Protein AF-A0A957LHM4-F1 (afdb_monomer_lite)

Foldseek 3Di:
DLCVLCVVVVVVFKDKWKWKAFLVPRDIDTDPQLAKAACFLVLLLLLLVLLQLLDPDDDDPVRVVLLLCCQAVVDLVSSLCSLCSSQVHNHSQSSQVSSQVLCVLVVQNFFGAQDRPLDAHDPPTDNADDDPNCPDPVDDLVHRRGGIHGNVSLQLSQSQLVCQLVVHDDPVVVSGPRRHNVSSVVSQVSQQNHDDCWQLNLLDDPVWGWRKDWGDDFFKTWMWTWIQAPQGIMTMIMMMGHPPGDDPLPRTVSSSNVSNVSNCVRPPNDDDDDDPCPPPPPVPVPPPPPPFAKWFQADPVQPAWFFAAAVVHDTDDGHGGGFMWGFDPDDFDDDPNFTKTWTAGPVGDTGITGCVRIDRPPPPDD

Secondary structure (DSSP, 8-state):
-HHHHTHHHHHTT-EEEEEEEETTT--EEEESTT--EE-GGGGHHHHHHHHHHHSSSSPPHHHHHHHHHHHTS--HHHHHHHHHHHHTSS-HHHHHHHHHHHHHHTT-TT-EESS-TT--PPTTS-S----TTTT-SS------TTEEE-HHHHHHHHHHHHHHHTT---HHHHH-TT--HHHHHHHHHHHTT---SSTTGGGS-TTS-EEEEEEEETTEEEEEEEEEETTEEEEEEEEEE-SS---HHHHHHHHHHHHHHHHHHHH-S-SS-S-----------------SPEEEE-SSTTS-EEEESSTT--EEEEEPTT-EEEEPSSPPEEETTEEEEEEEETTS-EEEEEGGGEE---SS--

Radius of gyration: 21.88 Å; chains: 1; bounding box: 55×47×67 Å

Structure (mmCIF, N/CA/C/O backbone):
data_AF-A0A957LHM4-F1
#
_entry.id   AF-A0A957LHM4-F1
#
loop_
_atom_site.group_PDB
_atom_site.id
_atom_site.type_symbol
_atom_site.label_atom_id
_atom_site.label_alt_id
_atom_site.label_comp_id
_atom_site.label_asym_id
_atom_site.label_entity_id
_atom_site.label_seq_id
_atom_site.pdbx_PDB_ins_code
_atom_site.Cartn_x
_atom_site.Cartn_y
_atom_site.Cartn_z
_atom_site.occupancy
_atom_site.B_iso_or_equiv
_atom_site.auth_seq_id
_atom_site.auth_comp_id
_atom_site.auth_asym_id
_atom_site.auth_atom_id
_atom_site.pdbx_PDB_model_num
ATOM 1 N N . VAL A 1 1 ? -15.627 -19.646 3.025 1.00 87.69 1 VAL A N 1
ATOM 2 C CA . VAL A 1 1 ? -16.243 -18.477 2.353 1.00 87.69 1 VAL A CA 1
ATOM 3 C C . VAL A 1 1 ? -15.233 -17.715 1.511 1.00 87.69 1 VAL A C 1
ATOM 5 O O . VAL A 1 1 ? -15.380 -17.768 0.306 1.00 87.69 1 VAL A O 1
ATOM 8 N N . ILE A 1 2 ? -14.196 -17.069 2.075 1.00 91.56 2 ILE A N 1
ATOM 9 C CA . ILE A 1 2 ? -13.150 -16.414 1.250 1.00 91.56 2 ILE A CA 1
ATOM 10 C C . ILE A 1 2 ? -12.448 -17.425 0.332 1.00 91.56 2 ILE A C 1
ATOM 12 O O . ILE A 1 2 ? -12.332 -17.179 -0.862 1.00 91.56 2 ILE A O 1
ATOM 16 N N . ASP A 1 3 ? -12.053 -18.586 0.864 1.00 91.94 3 ASP A N 1
ATOM 17 C CA . ASP A 1 3 ? -11.447 -19.645 0.044 1.00 91.94 3 ASP A CA 1
ATOM 18 C C . ASP A 1 3 ? -12.390 -20.154 -1.055 1.00 91.94 3 ASP A C 1
ATOM 20 O O . ASP A 1 3 ? -11.933 -20.478 -2.144 1.00 91.94 3 ASP A O 1
ATOM 24 N N . ASP A 1 4 ? -13.701 -20.179 -0.793 1.00 92.62 4 ASP A N 1
ATOM 25 C CA . ASP A 1 4 ? -14.702 -20.586 -1.784 1.00 92.62 4 ASP A CA 1
ATOM 26 C C . ASP A 1 4 ? -14.855 -19.511 -2.872 1.00 92.62 4 ASP A C 1
ATOM 28 O O . ASP A 1 4 ? -14.894 -19.835 -4.054 1.00 92.62 4 ASP A O 1
ATOM 32 N N . ALA A 1 5 ? -14.876 -18.229 -2.487 1.00 91.19 5 ALA A N 1
ATOM 33 C CA . ALA A 1 5 ? -14.946 -17.097 -3.414 1.00 91.19 5 ALA A CA 1
ATOM 34 C C . ALA A 1 5 ? -13.698 -16.996 -4.310 1.00 91.19 5 ALA A C 1
ATOM 36 O O . ALA A 1 5 ? -13.795 -16.608 -5.470 1.00 91.19 5 ALA A O 1
ATOM 37 N N . ALA A 1 6 ? -12.529 -17.379 -3.791 1.00 95.06 6 ALA A N 1
ATOM 38 C CA . ALA A 1 6 ? -11.262 -17.382 -4.520 1.00 95.06 6 ALA A CA 1
ATOM 39 C C . ALA A 1 6 ? -10.934 -18.728 -5.195 1.00 95.06 6 ALA A C 1
ATOM 41 O O . ALA A 1 6 ? -9.847 -18.880 -5.764 1.00 95.06 6 ALA A O 1
ATOM 42 N N . ALA A 1 7 ? -11.828 -19.721 -5.127 1.00 94.94 7 ALA A N 1
ATOM 43 C CA . ALA A 1 7 ? -11.543 -21.075 -5.592 1.00 94.94 7 ALA A CA 1
ATOM 44 C C . ALA A 1 7 ? -11.223 -21.107 -7.091 1.00 94.94 7 ALA A C 1
ATOM 46 O O . ALA A 1 7 ? -10.200 -21.662 -7.477 1.00 94.94 7 ALA A O 1
ATOM 47 N N . ASP A 1 8 ? -12.033 -20.470 -7.937 1.00 94.94 8 ASP A N 1
ATOM 48 C CA . ASP A 1 8 ? -11.816 -20.469 -9.392 1.00 94.94 8 ASP A CA 1
ATOM 49 C C . ASP A 1 8 ? -10.506 -19.768 -9.776 1.00 94.94 8 ASP A C 1
ATOM 51 O O . ASP A 1 8 ? -9.730 -20.277 -10.592 1.00 94.94 8 ASP A O 1
ATOM 55 N N . PHE A 1 9 ? -10.204 -18.646 -9.120 1.00 96.94 9 PHE A N 1
ATOM 56 C CA . PHE A 1 9 ? -8.960 -17.906 -9.323 1.00 96.94 9 PHE A CA 1
ATOM 57 C C . PHE A 1 9 ? -7.733 -18.749 -8.948 1.00 96.94 9 PHE A C 1
ATOM 59 O O . PHE A 1 9 ? -6.776 -18.857 -9.713 1.00 96.94 9 PHE A O 1
ATOM 66 N N . THR A 1 10 ? -7.770 -19.400 -7.785 1.00 96.12 10 THR A N 1
ATOM 67 C CA . THR A 1 10 ? -6.635 -20.195 -7.294 1.00 96.12 10 THR A CA 1
ATOM 68 C C . THR A 1 10 ? -6.484 -21.532 -8.022 1.00 96.12 10 THR A C 1
ATOM 70 O O . THR A 1 10 ? -5.368 -21.934 -8.350 1.00 96.12 10 THR A O 1
ATOM 73 N N . ASN A 1 11 ? -7.588 -22.190 -8.380 1.00 95.56 11 ASN A N 1
ATOM 74 C CA . ASN A 1 11 ? -7.578 -23.437 -9.152 1.00 95.56 11 ASN A CA 1
ATOM 75 C C . ASN A 1 11 ? -7.088 -23.241 -10.595 1.00 95.56 11 ASN A C 1
ATOM 77 O O . ASN A 1 11 ? -6.584 -24.186 -11.202 1.00 95.56 11 ASN A O 1
ATOM 81 N N . SER A 1 12 ? -7.210 -22.028 -11.141 1.00 93.25 12 SER A N 1
ATOM 82 C CA . SER A 1 12 ? -6.693 -21.654 -12.464 1.00 93.25 12 SER A CA 1
ATOM 83 C C . SER A 1 12 ? -5.242 -21.147 -12.442 1.00 93.25 12 SER A C 1
ATOM 85 O O . SER A 1 12 ? -4.748 -20.651 -13.452 1.00 93.25 12 SER A O 1
ATOM 87 N N . GLY A 1 13 ? -4.535 -21.296 -11.314 1.00 92.69 13 GLY A N 1
ATOM 88 C CA . GLY A 1 13 ? -3.117 -20.943 -11.182 1.00 92.69 13 GLY A CA 1
ATOM 89 C C . GLY A 1 13 ? -2.851 -19.516 -10.695 1.00 92.69 13 GLY A C 1
ATOM 90 O O . GLY A 1 13 ? -1.711 -19.060 -10.757 1.00 92.69 13 GLY A O 1
ATOM 91 N N . GLY A 1 14 ? -3.878 -18.805 -10.223 1.00 96.62 14 GLY A N 1
ATOM 92 C CA . GLY A 1 14 ? -3.724 -17.536 -9.521 1.00 96.62 14 GLY A CA 1
ATOM 93 C C . GLY A 1 14 ? -3.262 -17.716 -8.071 1.00 96.62 14 GLY A C 1
ATOM 94 O O . GLY A 1 14 ? -3.572 -18.705 -7.405 1.00 96.62 14 GLY A O 1
ATOM 95 N N . TYR A 1 15 ? -2.544 -16.727 -7.553 1.00 97.56 15 TYR A N 1
ATOM 96 C CA . TYR A 1 15 ? -2.093 -16.660 -6.169 1.00 97.56 15 TYR A CA 1
ATOM 97 C C . TYR A 1 15 ? -2.829 -15.546 -5.441 1.00 97.56 15 TYR A C 1
ATOM 99 O O . TYR A 1 15 ? -2.767 -14.389 -5.848 1.00 97.56 15 TYR A O 1
ATOM 107 N N . LEU A 1 16 ? -3.523 -15.904 -4.362 1.00 98.12 16 LEU A N 1
ATOM 108 C CA . LEU A 1 16 ? -4.170 -14.964 -3.453 1.00 98.12 16 LEU A CA 1
ATOM 109 C C . LEU A 1 16 ? -3.368 -14.908 -2.157 1.00 98.12 16 LEU A C 1
ATOM 111 O O . LEU A 1 16 ? -3.258 -15.920 -1.464 1.00 98.12 16 LEU A O 1
ATOM 115 N N . SER A 1 17 ? -2.893 -13.716 -1.811 1.00 98.62 17 SER A N 1
ATOM 116 C CA . SER A 1 17 ? -2.389 -13.399 -0.481 1.00 98.62 17 SER A CA 1
ATOM 117 C C . SER A 1 17 ? -3.328 -12.426 0.222 1.00 98.62 17 SER A C 1
ATOM 119 O O . SER A 1 17 ? -3.805 -11.459 -0.376 1.00 98.62 17 SER A O 1
ATOM 121 N N . LEU A 1 18 ? -3.603 -12.699 1.495 1.00 98.62 18 LEU A N 1
ATOM 122 C CA . LEU A 1 18 ? -4.565 -11.970 2.310 1.00 98.62 18 LEU A CA 1
ATOM 123 C C . LEU A 1 18 ? -4.031 -11.767 3.726 1.00 98.62 18 LEU A C 1
ATOM 125 O O . LEU A 1 18 ? -3.578 -12.717 4.372 1.00 98.62 18 LEU A O 1
ATOM 129 N N . TYR A 1 19 ? -4.209 -10.555 4.237 1.00 98.81 19 TYR A N 1
ATOM 130 C CA . TYR A 1 19 ? -4.084 -10.231 5.650 1.00 98.81 19 TYR A CA 1
ATOM 131 C C . TYR A 1 19 ? -5.281 -9.390 6.085 1.00 98.81 19 TYR A C 1
ATOM 133 O O . TYR A 1 19 ? -5.539 -8.338 5.508 1.00 98.81 19 TYR A O 1
ATOM 141 N N . ILE A 1 20 ? -6.002 -9.837 7.108 1.00 98.56 20 ILE A N 1
ATOM 142 C CA . ILE A 1 20 ? -7.064 -9.078 7.769 1.00 98.56 20 ILE A CA 1
ATOM 143 C C . ILE A 1 20 ? -6.769 -9.067 9.263 1.00 98.56 20 ILE A C 1
ATOM 145 O O . ILE A 1 20 ? -6.439 -10.111 9.828 1.00 98.56 20 ILE A O 1
ATOM 149 N N . GLN A 1 21 ? -6.913 -7.909 9.902 1.00 98.38 21 GLN A N 1
ATOM 150 C CA . GLN A 1 21 ? -6.749 -7.774 11.345 1.00 98.38 21 GLN A CA 1
ATOM 151 C C . GLN A 1 21 ? -7.868 -6.939 11.953 1.00 98.38 21 GLN A C 1
ATOM 153 O O . GLN A 1 21 ? -8.094 -5.809 11.523 1.00 98.38 21 GLN A O 1
ATOM 158 N N . ASP A 1 22 ? -8.510 -7.478 12.986 1.00 97.38 22 ASP A N 1
ATOM 159 C CA . ASP A 1 22 ? -9.377 -6.715 13.880 1.00 97.38 22 ASP A CA 1
ATOM 160 C C . ASP A 1 22 ? -8.510 -5.765 14.719 1.00 97.38 22 ASP A C 1
ATOM 162 O O . A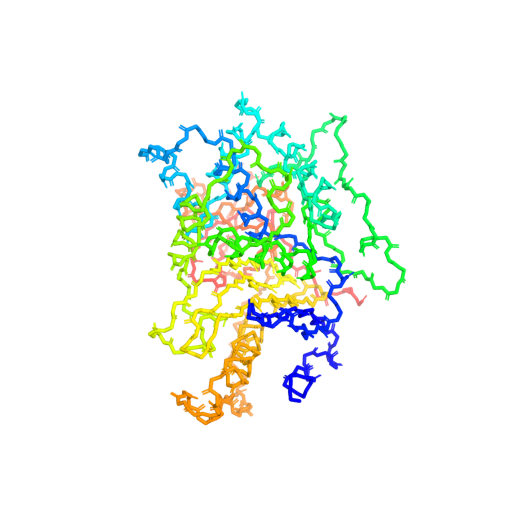SP A 1 22 ? -7.621 -6.205 15.455 1.00 97.38 22 ASP A O 1
ATOM 166 N N . LEU A 1 23 ? -8.738 -4.455 14.606 1.00 96.56 23 LEU A N 1
ATOM 167 C CA . LEU A 1 23 ? -7.920 -3.455 15.298 1.00 96.56 23 LEU A CA 1
ATOM 168 C C . LEU A 1 23 ? -8.354 -3.213 16.751 1.00 96.56 23 LEU A C 1
ATOM 170 O O . LEU A 1 23 ? -7.668 -2.491 17.469 1.00 96.56 23 LEU A O 1
ATOM 174 N N . GLN A 1 24 ? -9.459 -3.812 17.205 1.00 91.44 24 GLN A N 1
ATOM 175 C CA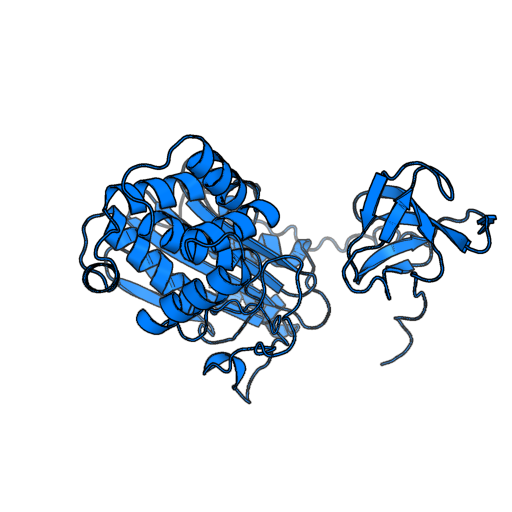 . GLN A 1 24 ? -9.867 -3.813 18.611 1.00 91.44 24 GLN A CA 1
ATOM 176 C C . GLN A 1 24 ? -9.284 -5.009 19.366 1.00 91.44 24 GLN A C 1
ATOM 178 O O . GLN A 1 24 ? -8.837 -4.856 20.503 1.00 91.44 24 GLN A O 1
ATOM 183 N N . THR A 1 25 ? -9.316 -6.202 18.764 1.00 93.88 25 THR A N 1
ATOM 184 C CA . THR A 1 25 ? -8.887 -7.440 19.442 1.00 93.88 25 THR A CA 1
ATOM 185 C C . THR A 1 25 ? -7.458 -7.851 19.103 1.00 93.88 25 THR A C 1
ATOM 187 O O . THR A 1 25 ? -6.814 -8.537 19.897 1.00 93.88 25 THR A O 1
ATOM 190 N N . GLY A 1 26 ? -6.946 -7.432 17.943 1.00 94.12 26 GLY A N 1
ATOM 191 C CA . GLY A 1 26 ? -5.680 -7.903 17.388 1.00 94.12 26 GLY A CA 1
ATOM 192 C C . GLY A 1 26 ? -5.774 -9.267 16.697 1.00 94.12 26 GLY A C 1
ATOM 193 O O . GLY A 1 26 ? -4.748 -9.780 16.247 1.00 94.12 26 GLY A O 1
ATOM 194 N N . ASP A 1 27 ? -6.968 -9.860 16.598 1.00 96.06 27 ASP A N 1
ATOM 195 C CA . ASP A 1 27 ? -7.165 -11.131 15.905 1.00 96.06 27 ASP A CA 1
ATOM 196 C C . ASP A 1 27 ? -6.864 -10.984 14.414 1.00 96.06 27 ASP A C 1
ATOM 198 O O . ASP A 1 27 ? -7.218 -9.988 13.779 1.00 96.06 27 ASP A O 1
ATOM 202 N N . THR A 1 28 ? -6.213 -11.999 13.845 1.00 96.88 28 THR A N 1
ATOM 203 C CA . THR A 1 28 ? -5.794 -11.991 12.441 1.00 96.88 28 THR A CA 1
ATOM 204 C C . THR A 1 28 ? -6.371 -13.171 11.673 1.00 96.88 28 THR A C 1
ATOM 206 O O . THR A 1 28 ? -6.386 -14.308 12.148 1.00 96.88 28 THR A O 1
ATOM 209 N N . LEU A 1 29 ? -6.802 -12.901 10.443 1.00 96.56 29 LEU A N 1
ATOM 210 C CA . LEU A 1 29 ? -7.109 -13.898 9.426 1.00 96.56 29 LEU A CA 1
ATOM 211 C C . LEU A 1 29 ? -6.128 -13.696 8.277 1.00 96.56 29 LEU A C 1
ATOM 213 O O . LEU A 1 29 ? -6.005 -12.596 7.744 1.00 96.56 29 LEU A O 1
ATOM 217 N N . THR A 1 30 ? -5.417 -14.754 7.890 1.00 97.81 30 THR A N 1
ATOM 218 C CA . THR A 1 30 ? -4.403 -14.666 6.833 1.00 97.81 30 THR A CA 1
ATOM 219 C C . THR A 1 30 ? -4.499 -15.824 5.852 1.00 97.81 30 THR A C 1
ATOM 221 O O . THR A 1 30 ? -4.905 -16.926 6.221 1.00 97.81 30 THR A O 1
ATOM 224 N N . ARG A 1 31 ? -4.087 -15.571 4.608 1.00 97.06 31 ARG A N 1
ATOM 225 C CA . ARG A 1 31 ? -3.857 -16.581 3.572 1.00 97.06 31 ARG A CA 1
ATOM 226 C C . ARG A 1 31 ? -2.555 -16.251 2.861 1.00 97.06 31 ARG A C 1
ATOM 228 O O . ARG A 1 31 ? -2.404 -15.140 2.369 1.00 97.06 31 ARG A O 1
ATOM 235 N N . ASP A 1 32 ? -1.621 -17.199 2.861 1.00 97.38 32 ASP A N 1
ATOM 236 C CA . ASP A 1 32 ? -0.281 -17.066 2.280 1.00 97.38 32 ASP A CA 1
ATOM 237 C C . ASP A 1 32 ? 0.363 -15.674 2.467 1.00 97.38 32 ASP A C 1
ATOM 239 O O . ASP A 1 32 ? 0.804 -15.044 1.498 1.00 97.38 32 ASP A O 1
ATOM 243 N N . PRO A 1 33 ? 0.409 -15.144 3.704 1.00 98.31 33 PRO A N 1
ATOM 244 C CA . PRO A 1 33 ? 0.691 -13.729 3.923 1.00 98.31 33 PRO A CA 1
ATOM 245 C C . PRO A 1 33 ? 2.174 -13.367 3.758 1.00 98.31 33 PRO A C 1
ATOM 247 O O . PRO A 1 33 ? 2.533 -12.199 3.830 1.00 98.31 33 PRO A O 1
ATOM 250 N N . ASP A 1 34 ? 3.024 -14.374 3.540 1.00 97.38 34 ASP A N 1
ATOM 251 C CA . ASP A 1 34 ? 4.483 -14.292 3.448 1.00 97.38 34 ASP A CA 1
ATOM 252 C C . ASP A 1 34 ? 4.992 -14.600 2.020 1.00 97.38 34 ASP A C 1
ATOM 254 O O . ASP A 1 34 ? 6.130 -15.037 1.830 1.00 97.38 34 ASP A O 1
ATOM 258 N N . ILE A 1 35 ? 4.135 -14.468 0.998 1.00 97.94 35 ILE A N 1
ATOM 259 C CA . ILE A 1 35 ? 4.554 -14.475 -0.415 1.00 97.94 35 ILE A CA 1
ATOM 260 C C . ILE A 1 35 ? 5.071 -13.079 -0.768 1.00 97.94 35 ILE A C 1
ATOM 262 O O . ILE A 1 35 ? 4.391 -12.088 -0.503 1.00 97.94 35 ILE A O 1
ATOM 266 N N . ALA A 1 36 ? 6.262 -13.003 -1.366 1.00 97.88 36 ALA A N 1
ATOM 267 C CA . ALA A 1 36 ? 6.788 -11.752 -1.900 1.00 97.88 36 ALA A CA 1
ATOM 268 C C . ALA A 1 36 ? 6.076 -11.402 -3.208 1.00 97.88 36 ALA A C 1
ATOM 270 O O . ALA A 1 36 ? 6.059 -12.224 -4.117 1.00 97.88 36 ALA A O 1
ATOM 271 N N . PHE A 1 37 ? 5.550 -10.184 -3.307 1.00 98.50 37 PHE A N 1
ATOM 272 C CA . PHE A 1 37 ? 4.962 -9.628 -4.527 1.00 98.50 37 PHE A CA 1
ATOM 273 C C . PHE A 1 37 ? 5.706 -8.366 -4.953 1.00 98.50 37 PHE A C 1
ATOM 275 O O . PHE A 1 37 ? 6.436 -7.769 -4.156 1.00 98.50 37 PHE A O 1
ATOM 282 N N . ALA A 1 38 ? 5.488 -7.932 -6.198 1.00 97.19 38 ALA A N 1
ATOM 283 C CA . ALA A 1 38 ? 5.855 -6.582 -6.601 1.00 97.19 38 ALA A CA 1
ATOM 284 C C . ALA A 1 38 ? 5.175 -5.581 -5.652 1.00 97.19 38 ALA A C 1
ATOM 286 O O . ALA A 1 38 ? 3.969 -5.651 -5.415 1.00 97.19 38 ALA A O 1
ATOM 287 N N . GLY A 1 39 ? 5.955 -4.663 -5.084 1.00 96.69 39 GLY A N 1
ATOM 288 C CA . GLY A 1 39 ? 5.467 -3.697 -4.102 1.00 96.69 39 GLY A CA 1
ATOM 289 C C . GLY A 1 39 ? 4.532 -2.657 -4.715 1.00 96.69 39 GLY A C 1
ATOM 290 O O . GLY A 1 39 ? 3.635 -2.163 -4.033 1.00 96.69 39 GLY A O 1
ATOM 291 N N . MET A 1 40 ? 4.706 -2.367 -6.012 1.00 96.81 40 MET A N 1
ATOM 292 C CA . MET A 1 40 ? 3.888 -1.422 -6.778 1.00 96.81 40 MET A CA 1
ATOM 293 C C . MET A 1 40 ? 3.691 -0.105 -6.005 1.00 96.81 40 MET A C 1
ATOM 295 O O . MET A 1 40 ? 4.508 0.298 -5.180 1.00 96.81 40 MET A O 1
ATOM 299 N N . SER A 1 41 ? 2.560 0.561 -6.217 1.00 98.19 41 SER A N 1
ATOM 300 C CA . SER A 1 41 ? 2.173 1.737 -5.444 1.00 98.19 41 SER A CA 1
ATOM 301 C C . SER A 1 41 ? 1.862 1.461 -3.966 1.00 98.19 41 SER A C 1
ATOM 303 O O . SER A 1 41 ? 1.669 2.430 -3.235 1.00 98.19 41 SER A O 1
ATOM 305 N N . LEU A 1 42 ? 1.851 0.207 -3.490 1.00 98.81 42 LEU A N 1
ATOM 306 C CA . LEU A 1 42 ? 1.614 -0.102 -2.071 1.00 98.81 42 LEU A CA 1
ATOM 307 C C . LEU A 1 42 ? 2.774 0.380 -1.185 1.00 98.81 42 LEU A C 1
ATOM 309 O O . LEU A 1 42 ? 2.553 0.791 -0.048 1.00 98.81 42 LEU A O 1
ATOM 313 N N . ILE A 1 43 ? 4.000 0.447 -1.724 1.00 98.69 43 ILE A N 1
ATOM 314 C CA . ILE A 1 43 ? 5.170 1.019 -1.028 1.00 98.69 43 ILE A CA 1
ATOM 315 C C . ILE A 1 43 ? 5.008 2.516 -0.733 1.00 98.69 43 ILE A C 1
ATOM 317 O O . ILE A 1 43 ? 5.713 3.071 0.109 1.00 98.69 43 ILE A O 1
ATOM 321 N N . LYS A 1 44 ? 4.033 3.196 -1.342 1.00 98.81 44 LYS A N 1
ATOM 322 C CA . LYS A 1 44 ? 3.717 4.577 -0.959 1.00 98.81 44 LYS A CA 1
ATOM 323 C C . LYS A 1 44 ? 3.200 4.665 0.483 1.00 98.81 44 LYS A C 1
ATOM 325 O O . LYS A 1 44 ? 3.404 5.702 1.096 1.00 98.81 44 LYS A O 1
ATOM 330 N N . ILE A 1 45 ? 2.651 3.593 1.066 1.00 98.94 45 ILE A N 1
ATOM 331 C CA . ILE A 1 45 ? 2.258 3.555 2.488 1.00 98.94 45 ILE A CA 1
ATOM 332 C C . ILE A 1 45 ? 3.467 3.801 3.413 1.00 98.94 45 ILE A C 1
ATOM 334 O O . ILE A 1 45 ? 3.442 4.780 4.162 1.00 98.94 45 ILE A O 1
ATOM 338 N N . PRO A 1 46 ? 4.555 3.000 3.368 1.00 98.75 46 PRO A N 1
ATOM 339 C CA . PRO A 1 46 ? 5.728 3.287 4.187 1.00 98.75 46 PRO A CA 1
ATOM 340 C C . PRO A 1 46 ? 6.427 4.602 3.810 1.00 98.75 46 PRO A C 1
ATOM 342 O O . PRO A 1 46 ? 6.998 5.233 4.696 1.00 98.75 46 PRO A O 1
ATOM 345 N N . ILE A 1 47 ? 6.369 5.060 2.548 1.00 98.88 47 ILE A N 1
ATOM 346 C CA . ILE A 1 47 ? 6.891 6.392 2.168 1.00 98.88 47 ILE A CA 1
ATOM 347 C C . ILE A 1 47 ? 6.124 7.499 2.897 1.00 98.88 47 ILE A C 1
ATOM 349 O O . ILE A 1 47 ? 6.744 8.416 3.431 1.00 98.88 47 ILE A O 1
ATOM 353 N N . LEU A 1 48 ? 4.793 7.421 2.944 1.00 98.75 48 LEU A N 1
ATOM 354 C CA . LEU A 1 48 ? 3.966 8.388 3.665 1.00 98.75 48 LEU A CA 1
ATOM 355 C C . LEU A 1 48 ? 4.308 8.378 5.160 1.00 98.75 48 LEU A C 1
ATOM 357 O O . LEU A 1 48 ? 4.593 9.436 5.712 1.00 98.75 48 LEU A O 1
ATOM 361 N N . LEU A 1 49 ? 4.390 7.202 5.790 1.00 98.25 49 LEU A N 1
ATOM 362 C CA . LEU A 1 49 ? 4.781 7.087 7.201 1.00 98.25 49 LEU A CA 1
ATOM 363 C C . LEU A 1 49 ? 6.138 7.736 7.490 1.00 98.25 49 LEU A C 1
ATOM 365 O O . LEU A 1 49 ? 6.256 8.556 8.399 1.00 98.25 49 LEU A O 1
ATOM 369 N N . GLU A 1 50 ? 7.167 7.378 6.721 1.00 97.75 50 GLU A N 1
ATOM 370 C CA . GLU A 1 50 ? 8.505 7.928 6.931 1.00 97.75 50 GLU A CA 1
ATOM 371 C C . GLU A 1 50 ? 8.572 9.422 6.618 1.00 97.75 50 GLU A C 1
ATOM 373 O O . GLU A 1 50 ? 9.343 10.124 7.266 1.00 97.75 50 GLU A O 1
ATOM 378 N N . THR A 1 51 ? 7.753 9.916 5.683 1.00 97.75 51 THR A N 1
ATOM 379 C CA . THR A 1 51 ? 7.616 11.353 5.416 1.00 97.75 51 THR A CA 1
ATOM 380 C C . THR A 1 51 ? 7.164 12.072 6.678 1.00 97.75 51 THR A C 1
ATOM 382 O O . THR A 1 51 ? 7.880 12.943 7.157 1.00 97.75 51 THR A O 1
ATOM 385 N N . TYR A 1 52 ? 6.030 11.674 7.258 1.00 97.44 52 TYR A N 1
ATOM 386 C CA . TYR A 1 52 ? 5.529 12.285 8.490 1.00 97.44 52 TYR A CA 1
ATOM 387 C C . TYR A 1 52 ? 6.531 12.172 9.642 1.00 97.44 52 TYR A C 1
ATOM 389 O O . TYR A 1 52 ? 6.743 13.137 10.365 1.00 97.44 52 TYR A O 1
ATOM 397 N N . ARG A 1 53 ? 7.231 11.038 9.764 1.00 95.50 53 ARG A N 1
ATOM 398 C CA . ARG A 1 53 ? 8.243 10.837 10.812 1.00 95.50 53 ARG A CA 1
ATOM 399 C C . ARG A 1 53 ? 9.410 11.831 10.743 1.00 95.50 53 ARG A C 1
ATOM 401 O O . ARG A 1 53 ? 10.037 12.089 11.771 1.00 95.50 53 ARG A O 1
ATOM 408 N N . VAL A 1 54 ? 9.792 12.297 9.551 1.00 94.50 54 VAL A N 1
ATOM 409 C CA . VAL A 1 54 ? 10.930 13.224 9.386 1.00 94.50 54 VAL A CA 1
ATOM 410 C C . VAL A 1 54 ? 10.523 14.694 9.379 1.00 94.50 54 VAL A C 1
ATOM 412 O O . VAL A 1 54 ? 11.401 15.554 9.459 1.00 94.50 54 VAL A O 1
ATOM 415 N N . LEU A 1 55 ? 9.229 14.994 9.259 1.00 93.88 55 LEU A N 1
ATOM 416 C CA . LEU A 1 55 ? 8.745 16.364 9.329 1.00 93.88 55 LEU A CA 1
ATOM 417 C C . LEU A 1 55 ? 8.896 16.913 10.751 1.00 93.88 55 LEU A C 1
ATOM 419 O O . LEU A 1 55 ? 8.634 16.235 11.739 1.00 93.88 55 LEU A O 1
ATOM 423 N N . ASP A 1 56 ? 9.323 18.170 10.844 1.00 86.50 56 ASP A N 1
ATOM 424 C CA . ASP A 1 56 ? 9.351 18.919 12.101 1.00 86.50 56 ASP A CA 1
ATOM 425 C C . ASP A 1 56 ? 8.047 19.720 12.224 1.00 86.50 56 ASP A C 1
ATOM 427 O O . ASP A 1 56 ? 7.969 20.889 11.834 1.00 86.50 56 ASP A O 1
ATOM 431 N N . GLY A 1 57 ? 6.996 19.042 12.691 1.00 87.50 57 GLY A N 1
ATOM 432 C CA . GLY A 1 57 ? 5.641 19.583 12.811 1.00 87.50 57 GLY A CA 1
ATOM 433 C C . GLY A 1 57 ? 4.773 19.393 11.563 1.00 87.50 57 GLY A C 1
ATOM 434 O O . GLY A 1 57 ? 5.104 18.633 10.656 1.00 87.50 57 GLY A O 1
ATOM 435 N N . GLU A 1 58 ? 3.634 20.095 11.533 1.00 90.81 58 GLU A N 1
ATOM 436 C CA . GLU A 1 58 ? 2.609 19.920 10.496 1.00 90.81 58 GLU A CA 1
ATOM 437 C C . GLU A 1 58 ? 3.152 20.144 9.065 1.00 90.81 58 GLU A C 1
ATOM 439 O O . GLU A 1 58 ? 3.944 21.071 8.830 1.00 90.81 58 GLU A O 1
ATOM 444 N N . PRO A 1 59 ? 2.693 19.355 8.070 1.00 94.75 59 PRO A N 1
ATOM 445 C CA . PRO A 1 59 ? 3.032 19.576 6.670 1.00 94.75 59 PRO A CA 1
ATOM 446 C C . PRO A 1 59 ? 2.688 21.003 6.215 1.00 94.75 59 PRO A C 1
ATOM 448 O O . PRO A 1 59 ? 1.547 21.454 6.298 1.00 94.75 59 PRO A O 1
ATOM 451 N N . ASN A 1 60 ? 3.672 21.721 5.668 1.00 94.12 60 ASN A N 1
ATOM 452 C CA . ASN A 1 60 ? 3.407 22.976 4.965 1.00 94.12 60 ASN A CA 1
ATOM 453 C C . ASN A 1 60 ? 2.734 22.707 3.603 1.00 94.12 60 ASN A C 1
ATOM 455 O O . ASN A 1 60 ? 2.662 21.570 3.146 1.00 94.12 60 ASN A O 1
ATOM 459 N N . SER A 1 61 ? 2.314 23.759 2.895 1.00 94.19 61 SER A N 1
ATOM 460 C CA . SER A 1 61 ? 1.596 23.621 1.617 1.00 94.19 61 SER A CA 1
ATOM 461 C C . SER A 1 61 ? 2.336 22.812 0.544 1.00 94.19 61 SER A C 1
ATOM 463 O O . SER A 1 61 ? 1.691 22.134 -0.255 1.00 94.19 61 SER A O 1
ATOM 465 N N . TYR A 1 62 ? 3.671 22.863 0.517 1.00 93.56 62 TYR A N 1
ATOM 466 C CA . TYR A 1 62 ? 4.476 22.060 -0.399 1.00 93.56 62 TYR A CA 1
ATOM 467 C C . TYR A 1 62 ? 4.467 20.584 0.011 1.00 93.56 62 TYR A C 1
ATOM 469 O O . TYR A 1 62 ? 4.194 19.722 -0.822 1.00 93.56 62 TYR A O 1
ATOM 477 N N . HIS A 1 63 ? 4.680 20.288 1.296 1.00 96.12 63 HIS A N 1
ATOM 478 C CA . HIS A 1 63 ? 4.606 18.920 1.814 1.00 96.12 63 HIS A CA 1
ATOM 479 C C . HIS A 1 63 ? 3.213 18.317 1.601 1.00 96.12 63 HIS A C 1
ATOM 481 O O . HIS A 1 63 ? 3.113 17.215 1.068 1.00 96.12 63 HIS A O 1
ATOM 487 N N . THR A 1 64 ? 2.143 19.059 1.909 1.00 93.62 64 THR A N 1
ATOM 488 C CA . THR A 1 64 ? 0.759 18.627 1.663 1.00 93.62 64 THR A CA 1
ATOM 489 C C . THR A 1 64 ? 0.539 18.287 0.192 1.00 93.62 64 THR A C 1
ATOM 491 O O . THR A 1 64 ? -0.024 17.243 -0.109 1.00 93.62 64 THR A O 1
ATOM 494 N N . GLN A 1 65 ? 1.031 19.107 -0.745 1.00 93.38 65 GLN A N 1
ATOM 495 C CA . GLN A 1 65 ? 0.904 18.810 -2.174 1.00 93.38 65 GLN A CA 1
ATOM 496 C C . GLN A 1 65 ? 1.569 17.477 -2.547 1.00 93.38 65 GLN A C 1
ATOM 498 O O . GLN A 1 65 ? 0.957 16.671 -3.251 1.00 93.38 65 GLN A O 1
ATOM 503 N N . LEU A 1 66 ? 2.801 17.237 -2.085 1.00 94.94 66 LEU A N 1
ATOM 504 C CA . LEU A 1 66 ? 3.519 15.991 -2.367 1.00 94.94 66 LEU A CA 1
ATOM 505 C C . LEU A 1 66 ? 2.818 14.777 -1.749 1.00 94.94 66 LEU A C 1
ATOM 507 O O . LEU A 1 66 ? 2.670 13.749 -2.415 1.00 94.94 66 LEU A O 1
ATOM 511 N N . ILE A 1 67 ? 2.364 14.908 -0.502 1.00 97.75 67 ILE A N 1
ATOM 512 C CA . ILE A 1 67 ? 1.638 13.873 0.240 1.00 97.75 67 ILE A CA 1
ATOM 513 C C . ILE A 1 67 ? 0.329 13.536 -0.475 1.00 97.75 67 ILE A C 1
ATOM 515 O O . ILE A 1 67 ? 0.115 12.378 -0.825 1.00 97.75 67 ILE A O 1
ATOM 519 N N . THR A 1 68 ? -0.507 14.531 -0.786 1.00 91.06 68 THR A N 1
ATOM 520 C CA . THR A 1 68 ? -1.793 14.315 -1.461 1.00 91.06 68 THR A CA 1
ATOM 521 C C . THR A 1 68 ? -1.609 13.686 -2.841 1.00 91.06 68 THR A C 1
ATOM 523 O O . THR A 1 68 ? -2.300 12.726 -3.166 1.00 91.06 68 THR A O 1
ATOM 526 N N . GLN A 1 69 ? -0.665 14.163 -3.661 1.00 89.06 69 GLN A N 1
ATOM 527 C CA . GLN A 1 69 ? -0.428 13.569 -4.985 1.00 89.06 69 GLN A CA 1
ATOM 528 C C . GLN A 1 69 ? 0.100 12.132 -4.894 1.00 89.06 69 GLN A C 1
ATOM 530 O O . GLN A 1 69 ? -0.240 11.298 -5.732 1.00 89.06 69 GLN A O 1
ATOM 535 N N . THR A 1 70 ? 0.886 11.816 -3.865 1.00 94.62 70 THR A N 1
ATOM 536 C CA . THR A 1 70 ? 1.404 10.461 -3.640 1.00 94.62 70 THR A CA 1
ATOM 537 C C . THR A 1 70 ? 0.318 9.513 -3.126 1.00 94.62 70 THR A C 1
ATOM 539 O O . THR A 1 70 ? 0.201 8.394 -3.631 1.00 94.62 70 THR A O 1
ATOM 542 N N . ALA A 1 71 ? -0.485 9.956 -2.156 1.00 92.88 71 ALA A N 1
ATOM 543 C CA . ALA A 1 71 ? -1.544 9.161 -1.543 1.00 92.88 71 ALA A CA 1
ATOM 544 C C . ALA A 1 71 ? -2.739 8.973 -2.491 1.00 92.88 71 ALA A C 1
ATOM 546 O O . ALA A 1 71 ? -3.089 7.837 -2.800 1.00 92.88 71 ALA A O 1
ATOM 547 N N . ALA A 1 72 ? -3.305 10.071 -3.001 1.00 85.12 72 ALA A N 1
ATOM 548 C CA . ALA A 1 72 ? -4.569 10.076 -3.740 1.00 85.12 72 ALA A CA 1
ATOM 549 C C . ALA A 1 72 ? -4.409 9.787 -5.238 1.00 85.12 72 ALA A C 1
ATOM 551 O O . ALA A 1 72 ? -5.187 9.039 -5.816 1.00 85.12 72 ALA A O 1
ATOM 552 N N . LEU A 1 73 ? -3.398 10.386 -5.877 1.00 84.62 73 LEU A N 1
ATOM 553 C CA . LEU A 1 73 ? -3.192 10.287 -7.333 1.00 84.62 73 LEU A CA 1
ATOM 554 C C . LEU A 1 73 ? -2.102 9.286 -7.713 1.00 84.62 73 LEU A C 1
ATOM 556 O O . LEU A 1 73 ? -1.774 9.123 -8.885 1.00 84.62 73 LEU A O 1
ATOM 560 N N . SER A 1 74 ? -1.507 8.633 -6.716 1.00 89.00 74 SER A N 1
ATOM 561 C CA . SER A 1 74 ? -0.426 7.675 -6.896 1.00 89.00 74 SER A CA 1
ATOM 562 C C . SER A 1 74 ? 0.772 8.209 -7.700 1.00 89.00 74 SER A C 1
ATOM 564 O O . SER A 1 74 ? 1.439 7.444 -8.393 1.00 89.00 74 SER A O 1
ATOM 566 N N . GLY A 1 75 ? 1.103 9.497 -7.578 1.00 87.56 75 GLY A N 1
ATOM 567 C CA . GLY A 1 75 ? 2.201 10.121 -8.318 1.00 87.56 75 GLY A CA 1
ATOM 568 C C . GLY A 1 75 ? 3.572 9.504 -8.010 1.00 87.56 75 GLY A C 1
ATOM 569 O O . GLY A 1 75 ? 4.049 9.556 -6.877 1.00 87.56 75 GLY A O 1
ATOM 570 N N . ASN A 1 76 ? 4.240 8.946 -9.025 1.00 95.25 76 ASN A N 1
ATOM 571 C CA . ASN A 1 76 ? 5.607 8.419 -8.900 1.00 95.25 76 ASN A CA 1
ATOM 572 C C . ASN A 1 76 ? 6.631 9.538 -8.684 1.00 95.25 76 ASN A C 1
ATOM 574 O O . ASN A 1 76 ? 7.495 9.437 -7.816 1.00 95.25 76 ASN A O 1
ATOM 578 N N . TYR A 1 77 ? 6.490 10.642 -9.422 1.00 92.94 77 TYR A N 1
ATOM 579 C CA . TYR A 1 77 ? 7.360 11.808 -9.275 1.00 92.94 77 TYR A CA 1
ATOM 580 C C . TYR A 1 77 ? 7.316 12.376 -7.850 1.00 92.94 77 TYR A C 1
ATOM 582 O O .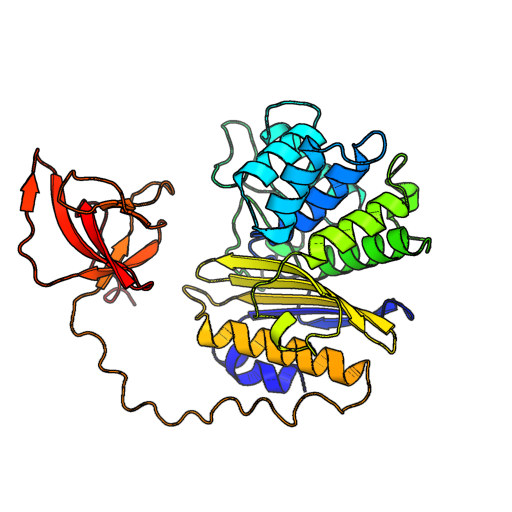 TYR A 1 77 ? 8.361 12.599 -7.243 1.00 92.94 77 TYR A O 1
ATOM 590 N N . THR A 1 78 ? 6.123 12.551 -7.274 1.00 92.94 78 THR A N 1
ATOM 591 C CA . THR A 1 78 ? 5.987 13.051 -5.900 1.00 92.94 78 THR A CA 1
ATOM 592 C C . THR A 1 78 ? 6.454 12.040 -4.865 1.00 92.94 78 THR A C 1
ATOM 594 O O . THR A 1 78 ? 7.096 12.447 -3.904 1.00 92.94 78 THR A O 1
ATOM 597 N N . ALA A 1 79 ? 6.244 10.737 -5.085 1.00 97.81 79 ALA A N 1
ATOM 598 C CA . ALA A 1 79 ?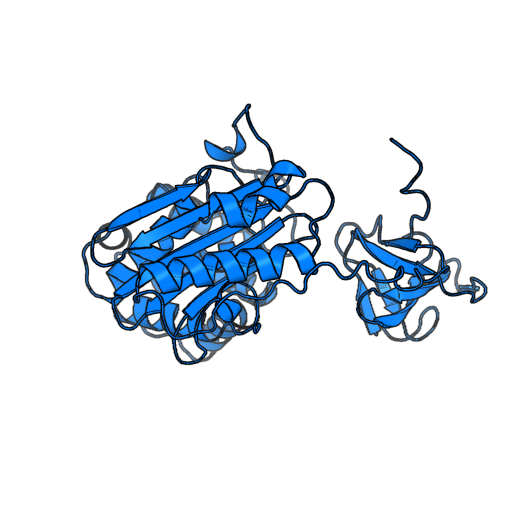 6.818 9.702 -4.225 1.00 97.81 79 ALA A CA 1
ATOM 599 C C . ALA A 1 79 ? 8.356 9.766 -4.209 1.00 97.81 79 ALA A C 1
ATOM 601 O O . ALA A 1 79 ? 8.966 9.649 -3.150 1.00 97.81 79 ALA A O 1
ATOM 602 N N . ASN A 1 80 ? 8.985 10.026 -5.359 1.00 97.81 80 ASN A N 1
ATOM 603 C CA . ASN A 1 80 ? 10.433 10.209 -5.448 1.00 97.81 80 ASN A CA 1
ATOM 604 C C . ASN A 1 80 ? 10.903 11.483 -4.725 1.00 97.81 80 ASN A C 1
ATOM 606 O O . ASN A 1 80 ? 11.916 11.448 -4.034 1.00 97.81 80 ASN A O 1
ATOM 610 N N . LEU A 1 81 ? 10.158 12.590 -4.806 1.00 97.31 81 LEU A N 1
ATOM 611 C CA . LEU A 1 81 ? 10.468 13.790 -4.016 1.00 97.31 81 LEU A CA 1
ATOM 612 C C . LEU A 1 81 ? 10.345 13.538 -2.504 1.00 97.31 81 LEU A C 1
ATOM 614 O O . LEU A 1 81 ? 11.180 14.012 -1.735 1.00 97.31 81 LEU A O 1
ATOM 618 N N . LEU A 1 82 ? 9.348 12.755 -2.079 1.00 98.50 82 LEU A N 1
ATOM 619 C CA . LEU A 1 82 ? 9.209 12.339 -0.682 1.00 98.50 82 LEU A CA 1
ATOM 620 C C . LEU A 1 82 ? 10.365 11.439 -0.228 1.00 98.50 82 LEU A C 1
ATOM 622 O O . LEU A 1 82 ? 10.846 11.598 0.888 1.00 98.50 82 LEU A O 1
ATOM 626 N N . LEU A 1 83 ? 10.877 10.550 -1.088 1.00 98.62 83 LEU A N 1
ATOM 627 C CA . LEU A 1 83 ? 12.095 9.785 -0.791 1.00 98.62 83 LEU A CA 1
ATOM 628 C C . LEU A 1 83 ? 13.285 10.713 -0.509 1.00 98.62 83 LEU A C 1
ATOM 630 O O . LEU A 1 83 ? 13.990 10.505 0.478 1.00 98.62 83 LEU A O 1
ATOM 634 N N . GLY A 1 84 ? 13.476 11.759 -1.317 1.00 97.62 84 GLY A N 1
ATOM 635 C CA . GLY A 1 84 ? 14.506 12.767 -1.054 1.00 97.62 84 GLY A CA 1
ATOM 636 C C . GLY A 1 84 ? 14.329 13.434 0.317 1.00 97.62 84 GLY A C 1
ATOM 637 O O . GLY A 1 84 ? 15.240 13.415 1.153 1.00 97.62 84 GLY A O 1
ATOM 638 N N . LEU A 1 85 ? 13.106 13.897 0.605 1.00 96.19 85 LEU A N 1
ATOM 639 C CA . LEU A 1 85 ? 12.737 14.487 1.895 1.00 96.19 85 LEU A CA 1
ATOM 640 C C . LEU A 1 85 ? 13.050 13.557 3.081 1.00 96.19 85 LEU A C 1
ATOM 642 O O . LEU A 1 85 ? 13.646 14.006 4.056 1.00 96.19 85 LEU A O 1
ATOM 646 N N . ILE A 1 86 ? 12.724 12.263 2.979 1.00 96.81 86 ILE A N 1
ATOM 647 C CA . ILE A 1 86 ? 13.008 11.245 4.010 1.00 96.81 86 ILE A CA 1
ATOM 648 C C . ILE A 1 86 ? 14.509 11.143 4.308 1.00 96.81 86 ILE A C 1
ATOM 650 O O . ILE A 1 86 ? 14.904 10.966 5.462 1.00 96.81 86 ILE A O 1
ATOM 654 N N . SER A 1 87 ? 15.357 11.247 3.283 1.00 96.88 87 SER A N 1
ATOM 655 C CA . SER A 1 87 ? 16.813 11.223 3.461 1.00 96.88 87 SER A CA 1
ATOM 656 C C . SER A 1 87 ? 17.436 12.568 3.847 1.00 96.88 87 SER A C 1
ATOM 658 O O . SER A 1 87 ? 18.592 12.585 4.268 1.00 96.88 87 SER A O 1
ATOM 660 N N . GLY A 1 88 ? 16.703 13.679 3.716 1.00 94.62 88 GLY A N 1
ATOM 661 C CA . GLY A 1 88 ? 17.254 15.031 3.849 1.00 94.62 88 GLY A CA 1
ATOM 662 C C . GLY A 1 88 ? 18.210 15.421 2.712 1.00 94.62 88 GLY A C 1
ATOM 663 O O . GLY A 1 88 ? 19.081 16.266 2.915 1.00 94.62 88 GLY A O 1
ATOM 664 N N . ASP A 1 89 ? 18.073 14.788 1.544 1.00 92.00 89 ASP A N 1
ATOM 665 C CA . ASP A 1 89 ? 18.906 14.965 0.348 1.00 92.00 89 ASP A CA 1
ATOM 666 C C . ASP A 1 89 ? 18.000 14.984 -0.896 1.00 92.00 89 ASP A C 1
ATOM 668 O O . ASP A 1 89 ? 16.965 14.326 -0.921 1.00 92.00 89 ASP A O 1
ATOM 672 N N . ASP A 1 90 ? 18.380 15.710 -1.943 1.00 88.75 90 ASP A N 1
ATOM 673 C CA . ASP A 1 90 ? 17.632 15.751 -3.203 1.00 88.75 90 ASP A CA 1
ATOM 674 C C . ASP A 1 90 ? 17.778 14.447 -4.016 1.00 88.75 90 ASP A C 1
ATOM 676 O O . ASP A 1 90 ? 17.059 14.250 -4.998 1.00 88.75 90 ASP A O 1
ATOM 680 N N . ASP A 1 91 ? 18.698 13.544 -3.642 1.00 94.31 91 ASP A N 1
ATOM 681 C CA . ASP A 1 91 ? 18.863 12.245 -4.301 1.00 94.31 91 ASP A CA 1
ATOM 682 C C . ASP A 1 91 ? 17.894 11.174 -3.749 1.00 94.31 91 ASP A C 1
ATOM 684 O O . ASP A 1 91 ? 18.144 10.595 -2.684 1.00 94.31 91 ASP A O 1
ATOM 688 N N . PRO A 1 92 ? 16.829 10.794 -4.488 1.00 95.38 92 PRO A N 1
ATOM 689 C CA . PRO A 1 92 ? 15.836 9.833 -4.008 1.00 95.38 92 PRO A CA 1
ATOM 690 C C . PRO A 1 92 ? 16.408 8.432 -3.756 1.00 95.38 92 PRO A C 1
ATOM 692 O O . PRO A 1 92 ? 15.788 7.641 -3.049 1.00 95.38 92 PRO A O 1
ATOM 695 N N . TYR A 1 93 ? 17.594 8.101 -4.283 1.00 96.31 93 TYR A N 1
ATOM 696 C CA . TYR A 1 93 ? 18.255 6.831 -3.973 1.00 96.31 93 TYR A CA 1
ATOM 697 C C . TYR A 1 93 ? 18.688 6.759 -2.504 1.00 96.31 93 TYR A C 1
ATOM 699 O O . TYR A 1 93 ? 18.527 5.710 -1.880 1.00 96.31 93 TYR A O 1
ATOM 707 N N . ASN A 1 94 ? 19.142 7.865 -1.910 1.00 96.31 94 ASN A N 1
ATOM 708 C CA . ASN A 1 94 ? 19.413 7.911 -0.471 1.00 96.31 94 ASN A CA 1
ATOM 709 C C . ASN A 1 94 ? 18.112 7.706 0.324 1.00 96.31 94 ASN A C 1
ATOM 711 O O . ASN A 1 94 ? 18.095 6.987 1.325 1.00 96.31 94 ASN A O 1
ATOM 715 N N . GLY A 1 95 ? 17.000 8.234 -0.190 1.00 97.50 95 GLY A N 1
ATOM 716 C CA . GLY A 1 95 ? 15.655 7.962 0.308 1.00 97.50 95 GLY A CA 1
ATOM 717 C C . GLY A 1 95 ? 15.264 6.486 0.268 1.00 97.50 95 GLY A C 1
ATOM 718 O O . GLY A 1 95 ? 14.703 5.974 1.235 1.00 97.50 95 GLY A O 1
ATOM 719 N N . THR A 1 96 ? 15.605 5.762 -0.806 1.00 97.31 96 THR A N 1
ATOM 720 C CA . THR A 1 96 ? 15.335 4.313 -0.888 1.00 97.31 96 THR A CA 1
ATOM 721 C C . THR A 1 96 ? 16.085 3.511 0.178 1.00 97.31 96 THR A C 1
ATOM 723 O O . THR A 1 96 ? 15.513 2.599 0.781 1.00 97.31 96 THR A O 1
ATOM 726 N N . ASP A 1 97 ? 17.332 3.891 0.484 1.00 95.31 97 ASP A N 1
ATOM 727 C CA . ASP A 1 97 ? 18.098 3.278 1.575 1.00 95.31 97 ASP A CA 1
ATOM 728 C C . ASP A 1 97 ? 17.482 3.603 2.933 1.00 95.31 97 ASP A C 1
ATOM 730 O O . ASP A 1 97 ? 17.361 2.722 3.787 1.00 95.31 97 ASP A O 1
ATOM 734 N N . ALA A 1 98 ? 17.084 4.860 3.141 1.00 96.62 98 ALA A N 1
ATOM 735 C CA . ALA A 1 98 ? 16.442 5.296 4.373 1.00 96.62 98 ALA A CA 1
ATOM 736 C C . ALA A 1 98 ? 15.134 4.527 4.621 1.00 96.62 98 ALA A C 1
ATOM 738 O O . ALA A 1 98 ? 14.962 3.980 5.714 1.00 96.62 98 ALA A O 1
ATOM 739 N N . LEU A 1 99 ? 14.280 4.395 3.598 1.00 97.81 99 LEU A N 1
ATOM 740 C CA . LEU A 1 99 ? 13.021 3.651 3.668 1.00 97.81 99 LEU A CA 1
ATOM 741 C C . LEU A 1 99 ? 13.251 2.155 3.927 1.00 97.81 99 LEU A C 1
ATOM 743 O O . LEU A 1 99 ? 12.647 1.575 4.826 1.00 97.81 99 LEU A O 1
ATOM 747 N N . THR A 1 100 ? 14.162 1.515 3.193 1.00 97.19 100 THR A N 1
ATOM 748 C CA . THR A 1 100 ? 14.452 0.086 3.397 1.00 97.19 100 THR A CA 1
ATOM 749 C C . THR A 1 100 ? 15.036 -0.176 4.788 1.00 97.19 100 THR A C 1
ATOM 751 O O . THR A 1 100 ? 14.685 -1.153 5.451 1.00 97.19 100 THR A O 1
ATOM 754 N N . ASN A 1 101 ? 15.909 0.705 5.281 1.00 95.88 101 ASN A N 1
ATOM 755 C CA . ASN A 1 101 ? 16.446 0.587 6.634 1.00 95.88 101 ASN A CA 1
ATOM 756 C C . ASN A 1 101 ? 15.382 0.856 7.708 1.00 95.88 101 ASN A C 1
ATOM 758 O O . ASN A 1 101 ? 15.430 0.220 8.761 1.00 95.88 101 ASN A O 1
ATOM 762 N N . ALA A 1 102 ? 14.422 1.749 7.453 1.00 95.88 102 ALA A N 1
ATOM 763 C CA . ALA A 1 102 ? 13.257 1.961 8.309 1.00 95.88 102 ALA A CA 1
ATOM 764 C C . ALA A 1 102 ? 12.430 0.681 8.464 1.00 95.88 102 ALA A C 1
ATOM 766 O O . ALA A 1 102 ? 12.221 0.221 9.587 1.00 95.88 102 ALA A O 1
ATOM 767 N N . MET A 1 103 ? 12.065 0.043 7.349 1.00 97.62 103 MET A N 1
ATOM 768 C CA . MET A 1 103 ? 11.302 -1.210 7.370 1.00 97.62 103 MET A CA 1
ATOM 769 C C . MET A 1 103 ? 12.043 -2.316 8.133 1.00 97.62 103 MET A C 1
ATOM 771 O O . MET A 1 103 ? 11.458 -2.998 8.970 1.00 97.62 103 MET A O 1
ATOM 775 N N . ARG A 1 104 ? 13.368 -2.427 7.966 1.00 94.25 104 ARG A N 1
ATOM 776 C CA . ARG A 1 104 ? 14.193 -3.380 8.734 1.00 94.25 104 ARG A CA 1
ATOM 777 C C . ARG A 1 104 ? 14.228 -3.099 10.233 1.00 94.25 104 ARG A C 1
ATOM 779 O O . ARG A 1 104 ? 14.192 -4.045 11.012 1.00 94.25 104 ARG A O 1
ATOM 786 N N . ARG A 1 105 ? 14.300 -1.831 10.654 1.00 93.75 105 ARG A N 1
ATOM 787 C CA . ARG A 1 105 ? 14.238 -1.462 12.084 1.00 93.75 105 ARG A CA 1
ATOM 788 C C . ARG A 1 105 ? 12.893 -1.838 12.712 1.00 93.75 105 ARG A C 1
ATOM 790 O O . ARG A 1 105 ? 12.856 -2.151 13.895 1.00 93.75 105 ARG A O 1
ATOM 797 N N . LEU A 1 106 ? 11.832 -1.856 11.908 1.00 92.94 106 LEU A N 1
ATOM 798 C CA . LEU A 1 106 ? 10.493 -2.311 12.283 1.00 92.94 106 LEU A CA 1
ATOM 799 C C . LEU A 1 106 ? 10.289 -3.832 12.129 1.00 92.94 106 LEU A C 1
ATOM 801 O O . LEU A 1 106 ? 9.178 -4.319 12.310 1.00 92.94 106 LEU A O 1
ATOM 805 N N . ASN A 1 107 ? 11.339 -4.596 11.800 1.00 94.12 107 ASN A N 1
ATOM 806 C CA . ASN A 1 107 ? 11.279 -6.024 11.457 1.00 94.12 107 ASN A CA 1
ATOM 807 C C . ASN A 1 107 ? 10.375 -6.377 10.254 1.00 94.12 107 ASN A C 1
ATOM 809 O O . ASN A 1 107 ? 10.060 -7.548 10.049 1.00 94.12 107 ASN A O 1
ATOM 813 N N . LEU A 1 108 ? 10.033 -5.407 9.406 1.00 96.94 108 LEU A N 1
ATOM 814 C CA . LEU A 1 108 ? 9.281 -5.584 8.158 1.00 96.94 108 LEU A CA 1
ATOM 815 C C . LEU A 1 108 ? 10.244 -5.883 6.999 1.00 96.94 108 LEU A C 1
ATOM 817 O O . LEU A 1 108 ? 10.405 -5.106 6.060 1.00 96.94 108 LEU A O 1
ATOM 821 N N . TYR A 1 109 ? 10.986 -6.985 7.115 1.00 94.62 109 TYR A N 1
ATOM 822 C CA . TYR A 1 109 ? 12.097 -7.301 6.209 1.00 94.62 109 TYR A CA 1
ATOM 823 C C . TYR A 1 109 ? 11.680 -7.558 4.761 1.00 94.62 109 TYR A C 1
ATOM 825 O O . TYR A 1 109 ? 12.536 -7.470 3.881 1.00 94.62 109 TYR A O 1
ATOM 833 N N . ASN A 1 110 ? 10.422 -7.920 4.509 1.00 97.88 110 ASN A N 1
ATOM 834 C CA . ASN A 1 110 ? 9.956 -8.258 3.170 1.00 97.88 110 ASN A CA 1
ATOM 835 C C . ASN A 1 110 ? 9.506 -7.023 2.382 1.00 97.88 110 ASN A C 1
ATOM 837 O O . ASN A 1 110 ? 9.345 -7.114 1.169 1.00 97.88 110 ASN A O 1
ATOM 841 N N . THR A 1 111 ? 9.347 -5.883 3.058 1.00 98.69 111 THR A N 1
ATOM 842 C CA . THR A 1 111 ? 9.000 -4.594 2.460 1.00 98.69 111 THR A CA 1
ATOM 843 C C . THR A 1 111 ? 10.247 -3.757 2.219 1.00 98.69 111 THR A C 1
ATOM 845 O O . THR A 1 111 ? 10.935 -3.355 3.157 1.00 98.69 111 THR A O 1
ATOM 848 N N . PHE A 1 112 ? 10.550 -3.473 0.954 1.00 98.31 112 PHE A N 1
ATOM 849 C CA . PHE A 1 112 ? 11.710 -2.662 0.591 1.00 98.31 112 PHE A CA 1
ATOM 850 C C . PHE A 1 112 ? 11.532 -1.918 -0.731 1.00 98.31 112 PHE A C 1
ATOM 852 O O . PHE A 1 112 ? 10.686 -2.256 -1.559 1.00 98.31 112 PHE A O 1
ATOM 859 N N . ILE A 1 113 ? 12.419 -0.944 -0.944 1.00 97.56 113 ILE A N 1
ATOM 860 C CA . ILE A 1 113 ? 12.643 -0.277 -2.225 1.00 97.56 113 ILE A CA 1
ATOM 861 C C . ILE A 1 113 ? 14.156 -0.094 -2.448 1.00 97.56 113 ILE A C 1
ATOM 863 O O . ILE A 1 113 ? 14.877 0.355 -1.559 1.00 97.56 113 ILE A O 1
ATOM 867 N N . ALA A 1 114 ? 14.659 -0.481 -3.616 1.00 94.19 114 ALA A N 1
ATOM 868 C CA . ALA A 1 114 ? 16.076 -0.447 -3.992 1.00 94.19 114 ALA A CA 1
ATOM 869 C C . ALA A 1 114 ? 16.384 0.623 -5.054 1.00 94.19 114 ALA A C 1
ATOM 871 O O . ALA A 1 114 ? 17.526 1.083 -5.160 1.00 94.19 114 ALA A O 1
ATOM 872 N N . ALA A 1 115 ? 15.366 1.036 -5.813 1.00 95.25 115 ALA A N 1
ATOM 873 C CA . ALA A 1 115 ? 15.426 2.134 -6.769 1.00 95.25 115 ALA A CA 1
ATOM 874 C C . ALA A 1 115 ? 14.149 2.989 -6.681 1.00 95.25 115 ALA A C 1
ATOM 876 O O . ALA A 1 115 ? 13.084 2.443 -6.393 1.00 95.25 115 ALA A O 1
ATOM 877 N N . PRO A 1 116 ? 14.239 4.312 -6.911 1.00 96.50 116 PRO A N 1
ATOM 878 C CA . PRO A 1 116 ? 13.066 5.174 -7.015 1.00 96.50 116 PRO A CA 1
ATOM 879 C C . PRO A 1 116 ? 12.104 4.688 -8.106 1.00 96.50 116 PRO A C 1
ATOM 881 O O . PRO A 1 116 ? 12.501 3.949 -9.009 1.00 96.50 116 PRO A O 1
ATOM 884 N N . TYR A 1 117 ? 10.854 5.146 -8.064 1.00 93.25 117 TYR A N 1
ATOM 885 C CA . TYR A 1 117 ? 9.895 4.849 -9.128 1.00 93.25 117 TYR A CA 1
ATOM 886 C C . TYR A 1 117 ? 10.418 5.334 -10.485 1.00 93.25 117 TYR A C 1
ATOM 888 O O . TYR A 1 117 ? 11.098 6.364 -10.564 1.00 93.25 117 TYR A O 1
ATOM 896 N N . ASP A 1 118 ? 10.089 4.588 -11.541 1.00 91.69 118 ASP A N 1
ATOM 897 C CA . ASP A 1 118 ? 10.491 4.854 -12.931 1.00 91.69 118 ASP A CA 1
ATOM 898 C C . ASP A 1 118 ? 12.020 4.909 -13.126 1.00 91.69 118 ASP A C 1
ATOM 900 O O . ASP A 1 118 ? 12.538 5.578 -14.020 1.00 91.69 118 ASP A O 1
ATOM 904 N N . SER A 1 119 ? 12.767 4.224 -12.254 1.00 89.25 119 SER A N 1
ATOM 905 C CA . SER A 1 119 ? 14.228 4.159 -12.270 1.00 89.25 119 SER A CA 1
ATOM 906 C C . SER A 1 119 ? 14.737 2.733 -12.061 1.00 89.25 119 SER A C 1
ATOM 908 O O . SER A 1 119 ? 14.056 1.878 -11.504 1.00 89.25 119 SER A O 1
ATOM 910 N N . ILE A 1 120 ? 15.984 2.494 -12.470 1.00 85.81 120 ILE A N 1
ATOM 911 C CA . ILE A 1 120 ? 16.713 1.247 -12.211 1.00 85.81 120 ILE A CA 1
ATOM 912 C C . ILE A 1 120 ? 17.861 1.492 -11.222 1.00 85.81 120 ILE A C 1
ATOM 914 O O . ILE A 1 120 ? 18.385 2.605 -11.173 1.00 85.81 120 ILE A O 1
ATOM 918 N N . PRO A 1 121 ? 18.311 0.485 -10.457 1.00 83.38 121 PRO A N 1
ATOM 919 C CA . PRO A 1 121 ? 19.458 0.631 -9.568 1.00 83.38 121 PRO A CA 1
ATOM 920 C C . PRO A 1 121 ? 20.707 1.136 -10.302 1.00 83.38 121 PRO A C 1
ATOM 922 O O . PRO A 1 121 ? 21.055 0.658 -11.383 1.00 83.38 121 PRO A O 1
ATOM 925 N N . ARG A 1 122 ? 21.403 2.105 -9.694 1.00 88.69 122 ARG A N 1
ATOM 926 C CA . ARG A 1 122 ? 22.683 2.629 -10.198 1.00 88.69 122 ARG A CA 1
ATOM 927 C C . ARG A 1 122 ? 23.820 1.630 -9.962 1.00 88.69 122 ARG A C 1
ATOM 929 O O . ARG A 1 122 ? 23.746 0.788 -9.068 1.00 88.69 122 ARG A O 1
ATOM 936 N N . GLU A 1 123 ? 24.909 1.779 -10.714 1.00 87.94 123 GLU A N 1
ATOM 937 C CA . GLU A 1 123 ? 26.139 1.011 -10.491 1.00 87.94 123 GLU A CA 1
ATOM 938 C C . GLU A 1 123 ? 26.590 1.104 -9.021 1.00 87.94 123 GLU A C 1
ATOM 940 O O . GLU A 1 123 ? 26.591 2.178 -8.418 1.00 87.94 123 GLU A O 1
ATOM 945 N N . GLY A 1 124 ? 26.940 -0.042 -8.430 1.00 86.56 124 GLY A N 1
ATOM 946 C CA . GLY A 1 124 ? 27.342 -0.144 -7.024 1.00 86.56 124 GLY A CA 1
ATOM 947 C C . GLY A 1 124 ? 26.189 -0.264 -6.020 1.00 86.56 124 GLY A C 1
ATOM 948 O O . GLY A 1 124 ? 26.453 -0.515 -4.845 1.00 86.56 124 GLY A O 1
ATOM 949 N N . ARG A 1 125 ? 24.927 -0.144 -6.454 1.00 88.62 125 ARG A N 1
ATOM 950 C CA . ARG A 1 125 ? 23.746 -0.406 -5.617 1.00 88.62 125 ARG A CA 1
ATOM 951 C C . ARG A 1 125 ? 23.219 -1.827 -5.843 1.00 88.62 125 ARG A C 1
ATOM 953 O O . ARG A 1 125 ? 23.383 -2.374 -6.937 1.00 88.62 125 ARG A O 1
ATOM 960 N N . PRO A 1 126 ? 22.613 -2.457 -4.823 1.00 77.06 126 PRO A N 1
ATOM 961 C CA . PRO A 1 126 ? 22.021 -3.776 -4.989 1.00 77.06 126 PRO A CA 1
ATOM 962 C C . PRO A 1 126 ? 20.871 -3.728 -6.002 1.00 77.06 126 PRO A C 1
ATOM 964 O O . PRO A 1 126 ? 20.045 -2.821 -5.962 1.00 77.06 126 PRO A O 1
ATOM 967 N N . LEU A 1 127 ? 20.802 -4.738 -6.877 1.00 78.94 127 LEU A N 1
ATOM 968 C CA . LEU A 1 127 ? 19.668 -4.920 -7.793 1.00 78.94 127 LEU A CA 1
ATOM 969 C C . LEU A 1 127 ? 18.387 -5.343 -7.064 1.00 78.94 127 LEU A C 1
ATOM 971 O O . LEU A 1 127 ? 17.293 -5.189 -7.584 1.00 78.94 127 LEU A O 1
ATOM 975 N N . THR A 1 128 ? 18.535 -5.935 -5.881 1.00 86.81 128 THR A N 1
ATOM 976 C CA . THR A 1 128 ? 17.441 -6.376 -5.021 1.00 86.81 128 THR A CA 1
ATOM 977 C C . THR A 1 128 ? 17.965 -6.608 -3.608 1.00 86.81 128 THR A C 1
ATOM 979 O O . THR A 1 128 ? 19.177 -6.736 -3.395 1.00 86.81 128 THR A O 1
ATOM 982 N N . PHE A 1 129 ? 17.063 -6.705 -2.638 1.00 84.56 129 PHE A N 1
ATOM 983 C CA . PHE A 1 129 ? 17.381 -7.157 -1.292 1.00 84.56 129 PHE A CA 1
ATOM 984 C C . PHE A 1 129 ? 16.849 -8.570 -1.074 1.00 84.56 129 PHE A C 1
ATOM 986 O O . PHE A 1 129 ? 15.706 -8.871 -1.400 1.00 84.56 129 PHE A O 1
ATOM 993 N N . LEU A 1 130 ? 17.679 -9.434 -0.490 1.00 86.31 130 LEU A N 1
ATOM 994 C CA . LEU A 1 130 ? 17.254 -10.776 -0.105 1.00 86.31 130 LEU A CA 1
ATOM 995 C C . LEU A 1 130 ? 16.425 -10.709 1.178 1.00 86.31 130 LEU A C 1
ATOM 997 O O . LEU A 1 130 ? 16.856 -10.120 2.174 1.00 86.31 130 LEU A O 1
ATOM 1001 N N . THR A 1 131 ? 15.256 -11.333 1.150 1.00 90.94 131 THR A N 1
ATOM 1002 C CA . THR A 1 131 ? 14.289 -11.377 2.247 1.00 90.94 131 THR A CA 1
ATOM 1003 C C . THR A 1 131 ? 13.843 -12.820 2.475 1.00 90.94 131 THR A C 1
ATOM 1005 O O . THR A 1 131 ? 13.967 -13.654 1.572 1.00 90.94 131 THR A O 1
ATOM 1008 N N . PRO A 1 132 ? 13.314 -13.166 3.660 1.00 91.25 132 PRO A N 1
ATOM 1009 C CA . PRO A 1 132 ? 12.720 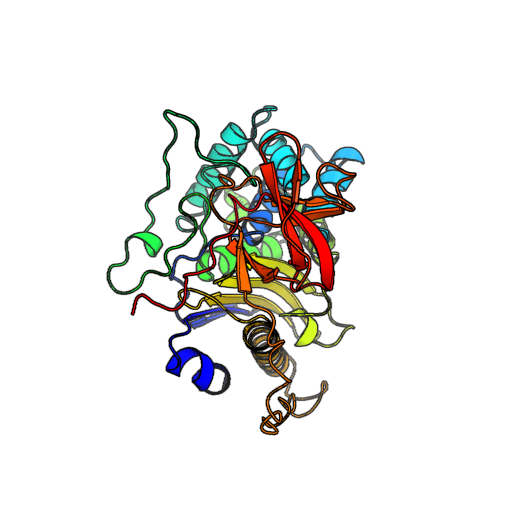-14.481 3.869 1.00 91.25 132 PRO A CA 1
ATOM 1010 C C . PRO A 1 132 ? 11.643 -14.821 2.828 1.00 91.25 132 PRO A C 1
ATOM 1012 O O . PRO A 1 132 ? 11.616 -15.951 2.350 1.00 91.25 132 PRO A O 1
ATOM 1015 N N . ALA A 1 133 ? 10.805 -13.857 2.428 1.00 92.06 133 ALA A N 1
ATOM 1016 C CA . ALA A 1 133 ? 9.728 -14.089 1.467 1.00 92.06 133 ALA A CA 1
ATOM 1017 C C . ALA A 1 133 ? 10.224 -14.330 0.029 1.00 92.06 133 ALA A C 1
ATOM 1019 O O . ALA A 1 133 ? 9.710 -15.223 -0.641 1.00 92.06 133 ALA A O 1
ATOM 1020 N N . ASN A 1 134 ? 11.235 -13.590 -0.448 1.00 90.19 134 ASN A N 1
ATOM 1021 C CA . ASN A 1 134 ? 11.728 -13.707 -1.831 1.00 90.19 134 ASN A CA 1
ATOM 1022 C C . ASN A 1 134 ? 12.863 -14.729 -2.016 1.00 90.19 134 ASN A C 1
ATOM 1024 O O . ASN A 1 134 ? 13.363 -14.911 -3.124 1.00 90.19 134 ASN A O 1
ATOM 1028 N N . THR A 1 135 ? 13.254 -15.420 -0.941 1.00 86.44 135 THR A N 1
ATOM 1029 C CA . THR A 1 135 ? 14.199 -16.553 -0.976 1.00 86.44 135 THR A CA 1
ATOM 1030 C C . THR A 1 135 ? 13.518 -17.905 -0.753 1.00 86.44 135 THR A C 1
ATOM 1032 O O . THR A 1 135 ? 14.186 -18.934 -0.612 1.00 86.44 135 THR A O 1
ATOM 1035 N N . ARG A 1 136 ? 12.181 -17.919 -0.745 1.00 86.50 136 ARG A N 1
ATOM 1036 C CA . ARG A 1 136 ? 11.367 -19.133 -0.719 1.00 86.50 136 ARG A CA 1
ATOM 1037 C C . ARG A 1 136 ? 11.630 -20.004 -1.948 1.00 86.50 136 ARG A C 1
ATOM 1039 O O . ARG A 1 136 ? 11.885 -19.510 -3.041 1.00 86.50 136 ARG A O 1
ATOM 1046 N N . LEU A 1 137 ? 11.567 -21.321 -1.753 1.00 83.69 137 LEU A N 1
ATOM 1047 C CA . LEU A 1 137 ? 11.781 -22.321 -2.813 1.00 83.69 137 LEU A CA 1
ATOM 1048 C C . LEU A 1 137 ? 10.482 -22.996 -3.266 1.00 83.69 137 LEU A C 1
ATOM 1050 O O . LEU A 1 137 ? 10.477 -23.721 -4.256 1.00 83.69 137 LEU A O 1
ATOM 1054 N N . ASP A 1 138 ? 9.401 -22.806 -2.515 1.00 82.31 138 ASP A N 1
ATOM 1055 C CA . ASP A 1 138 ? 8.090 -23.400 -2.759 1.00 82.31 138 ASP A CA 1
ATOM 1056 C C . ASP A 1 138 ? 7.209 -22.539 -3.674 1.00 82.31 138 ASP A C 1
ATOM 1058 O O . ASP A 1 138 ? 6.325 -23.068 -4.344 1.00 82.31 138 ASP A O 1
ATOM 1062 N N . ILE A 1 139 ? 7.460 -21.229 -3.728 1.00 87.25 139 ILE A N 1
ATOM 1063 C CA . ILE A 1 139 ? 6.690 -20.268 -4.518 1.00 87.25 139 ILE A CA 1
ATOM 1064 C C . ILE A 1 139 ? 7.563 -19.095 -4.963 1.00 87.25 139 ILE A C 1
ATOM 1066 O O . ILE A 1 139 ? 8.435 -18.644 -4.222 1.00 87.25 139 ILE A O 1
ATOM 1070 N N . ASN A 1 140 ? 7.305 -18.588 -6.167 1.00 87.31 140 ASN A N 1
ATOM 1071 C CA . ASN A 1 140 ? 7.937 -17.387 -6.697 1.00 87.31 140 ASN A CA 1
ATOM 1072 C C . ASN A 1 140 ? 6.986 -16.703 -7.690 1.00 87.31 140 ASN A C 1
ATOM 1074 O O . ASN A 1 140 ? 6.636 -17.298 -8.707 1.00 87.31 140 ASN A O 1
ATOM 1078 N N . THR A 1 141 ? 6.594 -15.461 -7.406 1.00 90.69 141 THR A N 1
ATOM 1079 C CA . THR A 1 141 ? 5.737 -14.645 -8.286 1.00 90.69 141 THR A CA 1
ATOM 1080 C C . THR A 1 141 ? 6.545 -13.811 -9.285 1.00 90.69 141 THR A C 1
ATOM 1082 O O . THR A 1 141 ? 5.998 -12.924 -9.923 1.00 90.69 141 THR A O 1
ATOM 1085 N N . ASN A 1 142 ? 7.864 -14.022 -9.366 1.00 89.25 142 ASN A N 1
ATOM 1086 C CA . ASN A 1 142 ? 8.819 -13.170 -10.081 1.00 89.25 142 ASN A CA 1
ATOM 1087 C C . ASN A 1 142 ? 8.608 -11.668 -9.797 1.00 89.25 142 ASN A C 1
ATOM 1089 O O . ASN A 1 142 ? 8.466 -10.884 -10.735 1.00 89.25 142 ASN A O 1
ATOM 1093 N N . PRO A 1 143 ? 8.554 -11.260 -8.514 1.00 90.50 143 PRO A N 1
ATOM 1094 C CA . PRO A 1 143 ? 8.229 -9.886 -8.151 1.00 90.50 143 PRO A CA 1
ATOM 1095 C C . PRO A 1 143 ? 9.283 -8.901 -8.674 1.00 90.50 143 PRO A C 1
ATOM 1097 O O . PRO A 1 143 ? 10.441 -9.277 -8.875 1.00 90.50 143 PRO A O 1
ATOM 1100 N N . ASP A 1 144 ? 8.900 -7.626 -8.820 1.00 90.50 144 ASP A N 1
ATOM 1101 C CA . ASP A 1 144 ? 9.832 -6.542 -9.158 1.00 90.50 144 ASP A CA 1
ATOM 1102 C C . ASP A 1 144 ? 11.078 -6.626 -8.251 1.00 90.50 144 ASP A C 1
ATOM 1104 O O . ASP A 1 144 ? 10.958 -6.538 -7.024 1.00 90.50 144 ASP A O 1
ATOM 1108 N N . PRO A 1 145 ? 12.289 -6.827 -8.803 1.00 88.06 145 PRO A N 1
ATOM 1109 C CA . PRO A 1 145 ? 13.491 -6.978 -7.991 1.00 88.06 145 PRO A CA 1
ATOM 1110 C C . PRO A 1 145 ? 13.798 -5.721 -7.169 1.00 88.06 145 PRO A C 1
ATOM 1112 O O . PRO A 1 145 ? 14.415 -5.828 -6.107 1.00 88.06 145 PRO A O 1
ATOM 1115 N N . ASN A 1 146 ? 13.343 -4.548 -7.611 1.00 91.56 146 ASN A N 1
ATOM 1116 C CA . ASN A 1 146 ? 13.649 -3.273 -6.984 1.00 91.56 146 ASN A CA 1
ATOM 1117 C C . ASN A 1 146 ? 12.664 -2.892 -5.886 1.00 91.56 146 ASN A C 1
ATOM 1119 O O . ASN A 1 146 ? 12.973 -1.999 -5.102 1.00 91.56 146 ASN A O 1
ATOM 1123 N N . MET A 1 147 ? 11.485 -3.505 -5.821 1.00 95.12 147 MET A N 1
ATOM 1124 C CA . MET A 1 147 ? 10.438 -3.043 -4.921 1.00 95.12 147 MET A CA 1
ATOM 1125 C C . MET A 1 147 ? 9.473 -4.170 -4.592 1.00 95.12 147 MET A C 1
ATOM 1127 O O . MET A 1 147 ? 8.733 -4.633 -5.456 1.00 95.12 147 MET A O 1
ATOM 1131 N N . GLN A 1 148 ? 9.467 -4.612 -3.337 1.00 97.81 148 GLN A N 1
ATOM 1132 C CA . GLN A 1 148 ? 8.692 -5.780 -2.920 1.00 97.81 148 GLN A CA 1
ATOM 1133 C C . GLN A 1 148 ? 8.041 -5.563 -1.573 1.00 97.81 148 GLN A C 1
ATOM 1135 O O . GLN A 1 148 ? 8.473 -4.720 -0.786 1.00 97.81 148 GLN A O 1
ATOM 1140 N N . THR A 1 149 ? 6.996 -6.341 -1.328 1.00 98.81 149 THR A N 1
ATOM 1141 C CA . THR A 1 149 ? 6.305 -6.402 -0.045 1.00 98.81 149 THR A CA 1
ATOM 1142 C C . THR A 1 149 ? 5.581 -7.737 0.120 1.00 98.81 149 THR A C 1
ATOM 1144 O O . THR A 1 149 ? 5.570 -8.577 -0.784 1.00 98.81 149 THR A O 1
ATOM 1147 N N . THR A 1 150 ? 4.976 -7.926 1.287 1.00 98.88 150 THR A N 1
ATOM 1148 C CA . THR A 1 150 ? 4.076 -9.030 1.622 1.00 98.88 150 THR A CA 1
ATOM 1149 C C . THR A 1 150 ? 2.805 -8.454 2.243 1.00 98.88 150 THR A C 1
ATOM 1151 O O . THR A 1 150 ? 2.807 -7.347 2.791 1.00 98.88 150 THR A O 1
ATOM 1154 N N . THR A 1 151 ? 1.704 -9.207 2.207 1.00 98.88 151 THR A N 1
ATOM 1155 C CA . THR A 1 151 ? 0.474 -8.764 2.882 1.00 98.88 151 THR A CA 1
ATOM 1156 C C . THR A 1 151 ? 0.637 -8.741 4.401 1.00 98.88 151 THR A C 1
ATOM 1158 O O . THR A 1 151 ? 0.046 -7.876 5.047 1.00 98.88 151 THR A O 1
ATOM 1161 N N . ARG A 1 152 ? 1.494 -9.605 4.976 1.00 98.75 152 ARG A N 1
ATOM 1162 C CA . ARG A 1 152 ? 1.862 -9.540 6.399 1.00 98.75 152 ARG A CA 1
ATOM 1163 C C . ARG A 1 152 ? 2.514 -8.212 6.761 1.00 98.75 152 ARG A C 1
ATOM 1165 O O . ARG A 1 152 ? 2.067 -7.580 7.715 1.00 98.75 152 ARG A O 1
ATOM 1172 N N . ASP A 1 153 ? 3.550 -7.804 6.031 1.00 98.88 153 ASP A N 1
ATOM 1173 C CA . ASP A 1 153 ? 4.321 -6.616 6.392 1.00 98.88 153 ASP A CA 1
ATOM 1174 C C . ASP A 1 153 ? 3.456 -5.346 6.284 1.00 98.88 153 ASP A C 1
ATOM 1176 O O . ASP A 1 153 ? 3.426 -4.541 7.215 1.00 98.88 153 ASP A O 1
ATOM 1180 N N . LEU A 1 154 ? 2.701 -5.186 5.186 1.00 98.88 154 LEU A N 1
ATOM 1181 C CA . LEU A 1 154 ? 1.777 -4.054 5.026 1.00 98.88 154 LEU A CA 1
ATOM 1182 C C . LEU A 1 154 ? 0.652 -4.081 6.058 1.00 98.88 154 LEU A C 1
ATOM 1184 O O . LEU A 1 154 ? 0.296 -3.039 6.604 1.00 98.88 154 LEU A O 1
ATOM 1188 N N . GLY A 1 155 ? 0.099 -5.262 6.336 1.00 98.81 155 GLY A N 1
ATOM 1189 C CA . GLY A 1 155 ? -0.977 -5.428 7.302 1.00 98.81 155 GLY A CA 1
ATOM 1190 C C . GLY A 1 155 ? -0.558 -5.025 8.714 1.00 98.81 155 GLY A C 1
ATOM 1191 O O . GLY A 1 155 ? -1.271 -4.283 9.394 1.00 98.81 155 GLY A O 1
ATOM 1192 N N . GLN A 1 156 ? 0.638 -5.446 9.129 1.00 98.44 156 GLN A N 1
ATOM 1193 C CA . GLN A 1 156 ? 1.234 -5.039 10.398 1.00 98.44 156 GLN A CA 1
ATOM 1194 C C . GLN A 1 156 ? 1.520 -3.538 10.429 1.00 98.44 156 GLN A C 1
ATOM 1196 O O . GLN A 1 156 ? 1.108 -2.872 11.380 1.00 98.44 156 GLN A O 1
ATOM 1201 N N . LEU A 1 157 ? 2.143 -2.994 9.380 1.00 98.81 157 LEU A N 1
ATOM 1202 C CA . LEU A 1 157 ? 2.443 -1.568 9.288 1.00 98.81 157 LEU A CA 1
ATOM 1203 C C . LEU A 1 157 ? 1.182 -0.709 9.434 1.00 98.81 157 LEU A C 1
ATOM 1205 O O . LEU A 1 157 ? 1.155 0.204 10.255 1.00 98.81 157 LEU A O 1
ATOM 1209 N N . LEU A 1 158 ? 0.122 -1.034 8.690 1.00 98.88 158 LEU A N 1
ATOM 1210 C CA . LEU A 1 158 ? -1.169 -0.348 8.773 1.00 98.88 158 LEU A CA 1
ATOM 1211 C C . LEU A 1 158 ? -1.772 -0.446 10.179 1.00 98.88 158 LEU A C 1
ATOM 1213 O O . LEU A 1 158 ? -2.238 0.558 10.712 1.00 98.88 158 LEU A O 1
ATOM 1217 N N . SER A 1 159 ? -1.704 -1.619 10.821 1.00 98.62 159 SER A N 1
ATOM 1218 C CA . SER A 1 159 ? -2.190 -1.776 12.199 1.00 98.62 159 SER A CA 1
ATOM 1219 C C . SER A 1 159 ? -1.453 -0.867 13.190 1.00 98.62 159 SER A C 1
ATOM 1221 O O . SER A 1 159 ? -2.070 -0.312 14.098 1.00 98.62 159 SER A O 1
ATOM 1223 N N . TRP A 1 160 ? -0.149 -0.651 12.993 1.00 98.12 160 TRP A N 1
ATOM 1224 C CA . TRP A 1 160 ? 0.639 0.232 13.849 1.00 98.12 160 TRP A CA 1
ATOM 1225 C C . TRP A 1 160 ? 0.391 1.710 13.549 1.00 98.12 160 TRP A C 1
ATOM 1227 O O . TRP A 1 160 ? 0.325 2.505 14.482 1.00 98.12 160 TRP A O 1
ATOM 1237 N N . ILE A 1 161 ? 0.178 2.079 12.281 1.00 98.44 161 ILE A N 1
ATOM 1238 C CA . ILE A 1 161 ? -0.261 3.434 11.907 1.00 98.44 161 ILE A CA 1
ATOM 1239 C C . ILE A 1 161 ? -1.601 3.755 12.587 1.00 98.44 161 ILE A C 1
ATOM 1241 O O . ILE A 1 161 ? -1.750 4.825 13.173 1.00 98.44 161 ILE A O 1
ATOM 1245 N N . TYR A 1 162 ? -2.555 2.816 12.583 1.00 98.31 162 TYR A N 1
ATOM 1246 C CA . TYR A 1 162 ? -3.824 2.975 13.299 1.00 98.31 162 TYR A CA 1
ATOM 1247 C C . TYR A 1 162 ? -3.635 3.110 14.814 1.00 98.31 162 TYR A C 1
ATOM 1249 O O . TYR A 1 162 ? -4.248 3.974 15.444 1.00 98.31 162 TYR A O 1
ATOM 1257 N N . ALA A 1 163 ? -2.782 2.273 15.409 1.00 97.06 163 ALA A N 1
ATOM 1258 C CA . ALA A 1 163 ? -2.477 2.355 16.831 1.00 97.06 163 ALA A CA 1
ATOM 1259 C C . ALA A 1 163 ? -1.890 3.732 17.191 1.00 97.06 163 ALA A C 1
ATOM 1261 O O . ALA A 1 163 ? -2.388 4.384 18.104 1.00 97.06 163 ALA A O 1
ATOM 1262 N N . CYS A 1 164 ? -0.942 4.239 16.398 1.00 96.38 164 CYS A N 1
ATOM 1263 C CA . CYS A 1 164 ? -0.396 5.589 16.540 1.00 96.38 164 CYS A CA 1
ATOM 1264 C C . CYS A 1 164 ? -1.484 6.679 16.454 1.00 96.38 164 CYS A C 1
ATOM 1266 O O . CYS A 1 164 ? -1.578 7.527 17.346 1.00 96.38 164 CYS A O 1
ATOM 1268 N N . ALA A 1 165 ? -2.355 6.613 15.438 1.00 96.75 165 ALA A N 1
ATOM 1269 C CA . ALA A 1 165 ? -3.462 7.555 15.234 1.00 96.75 165 ALA A CA 1
ATOM 1270 C C . ALA A 1 165 ? -4.529 7.503 16.342 1.00 96.75 165 ALA A C 1
ATOM 1272 O O . ALA A 1 165 ? -5.313 8.429 16.495 1.00 96.75 165 ALA A O 1
ATOM 1273 N N . THR A 1 166 ? -4.573 6.429 17.132 1.00 95.75 166 THR A N 1
ATOM 1274 C CA . THR A 1 166 ? -5.529 6.263 18.239 1.00 95.75 166 THR A CA 1
ATOM 1275 C C . THR A 1 166 ? -4.858 6.246 19.614 1.00 95.75 166 THR A C 1
ATOM 1277 O O . THR A 1 166 ? -5.497 5.894 20.607 1.00 95.75 166 THR A O 1
ATOM 1280 N N . ALA A 1 167 ? -3.583 6.648 19.683 1.00 94.25 167 ALA A N 1
ATOM 1281 C CA . ALA A 1 167 ? -2.758 6.654 20.893 1.00 94.25 167 ALA A CA 1
ATOM 1282 C C . ALA A 1 167 ? -2.724 5.297 21.631 1.00 94.25 167 ALA A C 1
ATOM 1284 O O . ALA A 1 167 ? -2.671 5.234 22.863 1.00 94.25 167 ALA A O 1
ATOM 1285 N N . GLN A 1 168 ? -2.771 4.203 20.871 1.00 93.62 168 GLN A N 1
ATOM 1286 C CA . GLN A 1 168 ? -2.589 2.843 21.363 1.00 93.62 168 GLN A CA 1
ATOM 1287 C C . GLN A 1 168 ? -1.114 2.428 21.262 1.00 93.62 168 GLN A C 1
ATOM 1289 O O . GLN A 1 168 ? -0.452 2.793 20.289 1.00 93.62 168 GLN A O 1
ATOM 1294 N N . PRO A 1 169 ? -0.604 1.622 22.213 1.00 92.44 169 PRO A N 1
ATOM 1295 C CA . PRO A 1 169 ? 0.778 1.164 22.175 1.00 92.44 169 PRO A CA 1
ATOM 1296 C C . PRO A 1 169 ? 1.105 0.375 20.904 1.00 92.44 169 PRO A C 1
ATOM 1298 O O . PRO A 1 169 ? 0.358 -0.529 20.520 1.00 92.44 169 PRO A O 1
ATOM 1301 N N . SER A 1 170 ? 2.247 0.660 20.285 1.00 92.25 170 SER A N 1
ATOM 1302 C CA . SER A 1 170 ? 2.713 -0.064 19.100 1.00 92.25 170 SER A CA 1
ATOM 1303 C C . SER A 1 170 ? 4.237 -0.018 18.943 1.00 92.25 170 SER A C 1
ATOM 1305 O O . SER A 1 170 ? 4.898 0.819 19.555 1.00 92.25 170 SER A O 1
ATOM 1307 N N . PRO A 1 171 ? 4.827 -0.854 18.069 1.00 92.12 171 PRO A N 1
ATOM 1308 C CA . PRO A 1 171 ? 6.246 -0.751 17.722 1.00 92.12 171 PRO A CA 1
ATOM 1309 C C . PRO A 1 171 ? 6.682 0.615 17.163 1.00 92.12 171 PRO A C 1
ATOM 1311 O O . PRO A 1 171 ? 7.882 0.890 17.143 1.00 92.12 171 PRO A O 1
ATOM 1314 N N . LEU A 1 172 ? 5.753 1.477 16.720 1.00 93.38 172 LEU A N 1
ATOM 1315 C CA . LEU A 1 172 ? 6.096 2.835 16.290 1.00 93.38 172 LEU A CA 1
ATOM 1316 C C . LEU A 1 172 ? 6.527 3.735 17.459 1.00 93.38 172 LEU A C 1
ATOM 1318 O O . LEU A 1 172 ? 7.327 4.639 17.228 1.00 93.38 172 LEU A O 1
ATOM 1322 N N . ASP A 1 173 ? 6.090 3.455 18.692 1.00 89.00 173 ASP A N 1
ATOM 1323 C CA . ASP A 1 173 ? 6.408 4.271 19.875 1.00 89.00 173 ASP A CA 1
ATOM 1324 C C . ASP A 1 173 ? 7.914 4.268 20.183 1.00 89.00 173 ASP A C 1
ATOM 1326 O O . ASP A 1 173 ? 8.514 5.306 20.460 1.00 89.00 173 ASP A O 1
ATOM 1330 N N . ASP A 1 174 ? 8.542 3.092 20.084 1.00 82.56 174 ASP A N 1
ATOM 1331 C CA . ASP A 1 174 ? 9.985 2.921 20.293 1.00 82.56 174 ASP A CA 1
ATOM 1332 C C . ASP A 1 174 ? 10.801 3.373 19.073 1.00 82.56 174 ASP A C 1
ATOM 1334 O O . ASP A 1 174 ? 11.971 3.753 19.183 1.00 82.56 174 ASP A O 1
ATOM 1338 N N . TYR A 1 175 ? 10.195 3.300 17.889 1.00 82.62 175 TYR A N 1
ATOM 1339 C CA . TYR A 1 175 ? 10.847 3.582 16.618 1.00 82.62 175 TYR A CA 1
ATOM 1340 C C . TYR A 1 175 ? 10.927 5.084 16.306 1.00 82.62 175 TYR A C 1
ATOM 1342 O O . TYR A 1 175 ? 11.918 5.542 15.728 1.00 82.62 175 TYR A O 1
ATOM 1350 N N . ALA A 1 176 ? 9.906 5.861 16.669 1.00 67.50 176 ALA A N 1
ATOM 1351 C CA . ALA A 1 176 ? 9.705 7.198 16.133 1.00 67.50 176 ALA A CA 1
ATOM 1352 C C . ALA A 1 176 ? 9.739 8.295 17.206 1.00 67.50 176 ALA A C 1
ATOM 1354 O O . ALA A 1 176 ? 8.710 8.799 17.641 1.00 67.50 176 ALA A O 1
ATOM 1355 N N . ALA A 1 177 ? 10.936 8.795 17.524 1.00 66.38 177 ALA A N 1
ATOM 1356 C CA . ALA A 1 177 ? 11.119 9.984 18.370 1.00 66.38 177 ALA A CA 1
ATOM 1357 C C . ALA A 1 177 ? 10.571 11.311 17.769 1.00 66.38 177 ALA A C 1
ATOM 1359 O O . ALA A 1 177 ? 10.902 12.382 18.268 1.00 66.38 177 ALA A O 1
ATOM 1360 N N . GLY A 1 178 ? 9.754 11.260 16.712 1.00 72.00 178 GLY A N 1
ATOM 1361 C CA . GLY A 1 178 ? 9.200 12.427 16.016 1.00 72.00 178 GLY A CA 1
ATOM 1362 C C . GLY A 1 178 ? 7.861 12.188 15.314 1.00 72.00 178 GLY A C 1
ATOM 1363 O O . GLY A 1 178 ? 7.387 13.091 14.646 1.00 72.00 178 GLY A O 1
ATOM 1364 N N . LEU A 1 179 ? 7.248 11.007 15.456 1.00 89.62 179 LEU A N 1
ATOM 1365 C CA . LEU A 1 179 ? 5.920 10.740 14.900 1.00 89.62 179 LEU A CA 1
ATOM 1366 C C . LEU A 1 179 ? 4.876 10.945 15.998 1.00 89.62 179 LEU A C 1
ATOM 1368 O O . LEU A 1 179 ? 4.965 10.328 17.060 1.00 89.62 179 LEU A O 1
ATOM 1372 N N . THR A 1 180 ? 3.905 11.820 15.762 1.00 92.44 180 THR A N 1
ATOM 1373 C CA . THR A 1 180 ? 2.825 12.112 16.709 1.00 92.44 180 THR A CA 1
ATOM 1374 C C . THR A 1 180 ? 1.523 11.418 16.311 1.00 92.44 180 THR A C 1
ATOM 1376 O O . THR A 1 180 ? 1.339 11.000 15.170 1.00 92.44 180 THR A O 1
ATOM 1379 N N . THR A 1 181 ? 0.570 11.335 17.244 1.00 94.12 181 THR A N 1
ATOM 1380 C CA . THR A 1 181 ? -0.795 10.874 16.940 1.00 94.12 181 THR A CA 1
ATOM 1381 C C . THR A 1 181 ? -1.426 11.681 15.805 1.00 94.12 181 THR A C 1
ATOM 1383 O O . THR A 1 181 ? -2.011 11.086 14.907 1.00 94.12 181 THR A O 1
ATOM 1386 N N . ALA A 1 182 ? -1.239 13.006 15.798 1.00 94.31 182 ALA A N 1
ATOM 1387 C CA . ALA A 1 182 ? -1.773 13.886 14.759 1.00 94.31 182 ALA A CA 1
ATOM 1388 C C . ALA A 1 182 ? -1.168 13.593 13.376 1.00 94.31 182 ALA A C 1
ATOM 1390 O O . ALA A 1 182 ? -1.876 13.640 12.375 1.00 94.31 182 ALA A O 1
ATOM 1391 N N . ASP A 1 183 ? 0.114 13.224 13.314 1.00 95.94 183 ASP A N 1
ATOM 1392 C CA . ASP A 1 183 ? 0.760 12.838 12.057 1.00 95.94 183 ASP A CA 1
ATOM 1393 C C . ASP A 1 183 ? 0.159 11.553 11.479 1.00 95.94 183 ASP A C 1
ATOM 1395 O O . ASP A 1 183 ? -0.096 11.449 10.281 1.00 95.94 183 ASP A O 1
ATOM 1399 N N . CYS A 1 184 ? -0.101 10.565 12.337 1.00 96.69 184 CYS A N 1
ATOM 1400 C CA . CYS A 1 184 ? -0.735 9.315 11.930 1.00 96.69 184 CYS A CA 1
ATOM 1401 C C . CYS A 1 184 ? -2.213 9.508 11.556 1.00 96.69 184 CYS A C 1
ATOM 1403 O O . CYS A 1 184 ? -2.690 8.864 10.621 1.00 96.69 184 CYS A O 1
ATOM 1405 N N . GLU A 1 185 ? -2.935 10.398 12.244 1.00 97.19 185 GLU A N 1
ATOM 1406 C CA . GLU A 1 185 ? -4.294 10.805 11.867 1.00 97.19 185 GLU A CA 1
ATOM 1407 C C . GLU A 1 185 ? -4.311 11.464 10.479 1.00 97.19 185 GLU A C 1
ATOM 1409 O O . GLU A 1 185 ? -5.110 11.066 9.629 1.00 97.19 185 GLU A O 1
ATOM 1414 N N . ASP A 1 186 ? -3.406 12.414 10.216 1.00 97.19 186 ASP A N 1
ATOM 1415 C CA . ASP A 1 186 ? -3.313 13.099 8.922 1.00 97.19 186 ASP A CA 1
ATOM 1416 C C . ASP A 1 186 ? -2.888 12.137 7.802 1.00 97.19 186 ASP A C 1
ATOM 1418 O O . ASP A 1 186 ? -3.488 12.135 6.730 1.00 97.19 186 ASP A O 1
ATOM 1422 N N . LEU A 1 187 ? -1.941 11.227 8.059 1.00 98.06 187 LEU A N 1
ATOM 1423 C CA . LEU A 1 187 ? -1.571 10.164 7.120 1.00 98.06 187 LEU A CA 1
ATOM 1424 C C . LEU A 1 187 ? -2.798 9.344 6.698 1.00 98.06 187 LEU A C 1
ATOM 1426 O O . LEU A 1 187 ? -3.059 9.186 5.501 1.00 98.06 187 LEU A O 1
ATOM 1430 N N . LEU A 1 188 ? -3.565 8.836 7.669 1.00 98.31 188 LEU A N 1
ATOM 1431 C CA . LEU A 1 188 ? -4.768 8.052 7.388 1.00 98.31 188 LEU A CA 1
ATOM 1432 C C . LEU A 1 188 ? -5.809 8.890 6.644 1.00 98.31 188 LEU A C 1
ATOM 1434 O O . LEU A 1 188 ? -6.389 8.408 5.672 1.00 98.31 188 LEU A O 1
ATOM 1438 N N . GLN A 1 189 ? -5.993 10.154 7.030 1.00 97.25 189 GLN A N 1
ATOM 1439 C CA . GLN A 1 189 ? -6.880 11.086 6.340 1.00 97.25 189 GLN A CA 1
ATOM 1440 C C . GLN A 1 189 ? -6.469 11.281 4.875 1.00 97.25 189 GLN A C 1
ATOM 1442 O O . GLN A 1 189 ? -7.329 11.239 3.994 1.00 97.25 189 GLN A O 1
ATOM 1447 N N . MET A 1 190 ? -5.178 11.431 4.580 1.00 97.00 190 MET A N 1
ATOM 1448 C CA . MET A 1 190 ? -4.680 11.560 3.207 1.00 97.00 190 MET A CA 1
ATOM 1449 C C . MET A 1 190 ? -4.889 10.280 2.397 1.00 97.00 190 MET A C 1
ATOM 1451 O O . MET A 1 190 ? -5.210 10.351 1.212 1.00 97.00 190 MET A O 1
ATOM 1455 N N . MET A 1 191 ? -4.779 9.108 3.027 1.00 98.50 191 MET A N 1
ATOM 1456 C CA . MET A 1 191 ? -5.084 7.826 2.388 1.00 98.50 191 MET A CA 1
ATOM 1457 C C . MET A 1 191 ? -6.580 7.639 2.082 1.00 98.50 191 MET A C 1
ATOM 1459 O O . MET A 1 191 ? -6.904 6.859 1.192 1.00 98.50 191 MET A O 1
ATOM 1463 N N . THR A 1 192 ? -7.493 8.360 2.749 1.00 97.06 192 THR A N 1
ATOM 1464 C CA . THR A 1 192 ? -8.929 8.349 2.376 1.00 97.06 192 THR A CA 1
ATOM 1465 C C . THR A 1 192 ? -9.238 9.110 1.089 1.00 97.06 192 THR A C 1
ATOM 1467 O O . THR A 1 192 ? -10.329 8.986 0.542 1.00 97.06 192 THR A O 1
ATOM 1470 N N . LEU A 1 193 ? -8.293 9.919 0.600 1.00 94.06 193 LEU A N 1
ATOM 1471 C CA . LEU A 1 193 ? -8.454 10.670 -0.645 1.00 94.06 193 LEU A CA 1
ATOM 1472 C C . LEU A 1 193 ? -8.151 9.819 -1.883 1.00 94.06 193 LEU A C 1
ATOM 1474 O O . LEU A 1 193 ? -8.405 10.264 -3.002 1.00 94.06 193 LEU A O 1
ATOM 1478 N N . ASN A 1 194 ? -7.585 8.624 -1.698 1.00 92.62 194 ASN A N 1
ATOM 1479 C CA . ASN A 1 194 ? -7.486 7.642 -2.762 1.00 92.62 194 ASN A CA 1
ATOM 1480 C C . ASN A 1 194 ? -8.899 7.130 -3.069 1.00 92.62 194 ASN A C 1
ATOM 1482 O O . ASN A 1 194 ? -9.483 6.449 -2.240 1.00 92.62 194 ASN A O 1
ATOM 1486 N N . ASN A 1 195 ? -9.430 7.481 -4.239 1.00 90.44 195 ASN A N 1
ATOM 1487 C CA . ASN A 1 195 ? -10.737 7.029 -4.706 1.00 90.44 195 ASN A CA 1
ATOM 1488 C C . ASN A 1 195 ? -10.606 6.566 -6.163 1.00 90.44 195 ASN A C 1
ATOM 1490 O O . ASN A 1 195 ? -10.266 7.367 -7.040 1.00 90.44 195 ASN A O 1
ATOM 1494 N N . ILE A 1 196 ? -10.816 5.271 -6.392 1.00 89.62 196 ILE A N 1
ATOM 1495 C CA . ILE A 1 196 ? -10.801 4.633 -7.714 1.00 89.62 196 ILE A CA 1
ATOM 1496 C C . ILE A 1 196 ? -12.106 3.894 -8.044 1.00 89.62 196 ILE A C 1
ATOM 1498 O O . ILE A 1 196 ? -12.176 3.274 -9.107 1.00 89.62 196 ILE A O 1
ATOM 1502 N N . ASP A 1 197 ? -13.102 3.921 -7.152 1.00 91.38 197 ASP A N 1
ATOM 1503 C CA . ASP A 1 197 ? -14.404 3.255 -7.283 1.00 91.38 197 ASP A CA 1
ATOM 1504 C C . ASP A 1 197 ? -14.292 1.740 -7.595 1.00 91.38 197 ASP A C 1
ATOM 1506 O O . ASP A 1 197 ? -15.108 1.154 -8.311 1.00 91.38 197 ASP A O 1
ATOM 1510 N N . SER A 1 198 ? -13.238 1.082 -7.100 1.00 95.31 198 SER A N 1
ATOM 1511 C CA . SER A 1 198 ? -12.874 -0.304 -7.437 1.00 95.31 198 SER A CA 1
ATOM 1512 C C . SER A 1 198 ? -12.129 -0.982 -6.279 1.00 95.31 198 SER A C 1
ATOM 1514 O O . SER A 1 198 ? -11.843 -0.363 -5.256 1.00 95.31 198 SER A O 1
ATOM 1516 N N . LEU A 1 199 ? -11.784 -2.263 -6.437 1.00 98.31 199 LEU A N 1
ATOM 1517 C CA . LEU A 1 199 ? -11.013 -3.041 -5.462 1.00 98.31 199 LEU A CA 1
ATOM 1518 C C . LEU A 1 199 ? -11.697 -3.048 -4.085 1.00 98.31 199 LEU A C 1
ATOM 1520 O O . LEU A 1 199 ? -12.860 -3.442 -3.992 1.00 98.31 199 LEU A O 1
ATOM 1524 N N . LEU A 1 200 ? -11.004 -2.651 -3.009 1.00 98.38 200 LEU A N 1
ATOM 1525 C CA . LEU A 1 200 ? -11.581 -2.676 -1.664 1.00 98.38 200 LEU A CA 1
ATOM 1526 C C . LEU A 1 200 ? -12.799 -1.756 -1.536 1.00 98.38 200 LEU A C 1
ATOM 1528 O O . LEU A 1 200 ? -13.745 -2.134 -0.839 1.00 98.38 200 LEU A O 1
ATOM 1532 N N . GLU A 1 201 ? -12.785 -0.601 -2.214 1.00 96.25 201 GLU A N 1
ATOM 1533 C CA . GLU A 1 201 ? -13.851 0.412 -2.177 1.00 96.25 201 GLU A CA 1
ATOM 1534 C C . GLU A 1 201 ? -15.191 -0.182 -2.625 1.00 96.25 201 GLU A C 1
ATOM 1536 O O . GLU A 1 201 ? -16.205 -0.018 -1.952 1.00 96.25 201 GLU A O 1
ATOM 1541 N N . ALA A 1 202 ? -15.184 -0.971 -3.704 1.00 96.38 202 ALA A N 1
ATOM 1542 C CA . ALA A 1 202 ? -16.388 -1.587 -4.261 1.00 96.38 202 ALA A CA 1
ATOM 1543 C C . ALA A 1 202 ? -17.015 -2.663 -3.348 1.00 96.38 202 ALA A C 1
ATOM 1545 O O . ALA A 1 202 ? -18.165 -3.059 -3.547 1.00 96.38 202 ALA A O 1
ATOM 1546 N N . GLY A 1 203 ? -16.275 -3.150 -2.346 1.00 95.75 203 GLY A N 1
ATOM 1547 C CA . GLY A 1 203 ? -16.764 -4.140 -1.386 1.00 95.75 203 GLY A CA 1
ATOM 1548 C C . GLY A 1 203 ? -17.458 -3.558 -0.153 1.00 95.75 203 GLY A C 1
ATOM 1549 O O . GLY A 1 203 ? -18.033 -4.317 0.626 1.00 95.75 203 GLY A O 1
ATOM 1550 N N . ILE A 1 204 ? -17.427 -2.240 0.053 1.00 94.69 204 ILE A N 1
ATOM 1551 C CA . ILE A 1 204 ? -17.976 -1.584 1.249 1.00 94.69 204 ILE A CA 1
ATOM 1552 C C . ILE A 1 204 ? -19.007 -0.505 0.882 1.00 94.69 204 ILE A C 1
ATOM 1554 O O . ILE A 1 204 ? -19.001 0.001 -0.236 1.00 94.69 204 ILE A O 1
ATOM 1558 N N . PRO A 1 205 ? -19.926 -0.128 1.793 1.00 93.56 205 PRO A N 1
ATOM 1559 C CA . PRO A 1 205 ? -20.829 0.995 1.543 1.00 93.56 205 PRO A CA 1
ATOM 1560 C C . PRO A 1 205 ? -20.061 2.312 1.364 1.00 93.56 205 PRO A C 1
ATOM 1562 O O . PRO A 1 205 ? -19.190 2.608 2.175 1.00 93.56 205 PRO A O 1
ATOM 1565 N N . GLU A 1 206 ? -20.472 3.160 0.414 1.00 89.38 206 GLU A N 1
ATOM 1566 C CA . GLU A 1 206 ? -19.852 4.478 0.143 1.00 89.38 206 GLU A CA 1
ATOM 1567 C C . GLU A 1 206 ? -19.737 5.389 1.381 1.00 89.38 206 GLU A C 1
ATOM 1569 O O . GLU A 1 206 ? -18.876 6.259 1.459 1.00 89.38 206 GLU A O 1
ATOM 1574 N N . SER A 1 207 ? -20.615 5.213 2.374 1.00 89.06 207 SER A N 1
ATOM 1575 C CA . SER A 1 207 ? -20.585 5.986 3.620 1.00 89.06 207 SER A CA 1
ATOM 1576 C C . SER A 1 207 ? -19.504 5.540 4.610 1.00 89.06 207 SER A C 1
ATOM 1578 O O . SER A 1 207 ? -19.358 6.168 5.658 1.00 89.06 207 SER A O 1
ATOM 1580 N N . VAL A 1 208 ? -18.830 4.415 4.360 1.00 94.12 208 VAL A N 1
ATOM 1581 C CA . VAL A 1 208 ? -17.799 3.853 5.237 1.00 94.12 208 VAL A CA 1
ATOM 1582 C C . VAL A 1 208 ? -16.439 4.395 4.803 1.00 94.12 208 VAL A C 1
ATOM 1584 O O . VAL A 1 208 ? -16.019 4.120 3.682 1.00 94.12 208 VAL A O 1
ATOM 1587 N N . PRO A 1 209 ? -15.720 5.131 5.669 1.00 95.75 209 PRO A N 1
ATOM 1588 C CA . PRO A 1 209 ? -14.392 5.613 5.324 1.00 95.75 209 PRO A CA 1
ATOM 1589 C C . PRO A 1 209 ? -13.406 4.457 5.126 1.00 95.75 209 PRO A C 1
ATOM 1591 O O . PRO A 1 209 ? -13.370 3.509 5.920 1.00 95.75 209 PRO A O 1
ATOM 1594 N N . LEU A 1 210 ? -12.566 4.584 4.101 1.00 98.25 210 LEU A N 1
ATOM 1595 C CA . LEU A 1 210 ? -11.489 3.657 3.775 1.00 98.25 210 LEU A CA 1
ATOM 1596 C C . LEU A 1 210 ? -10.202 4.447 3.547 1.00 98.25 210 LEU A C 1
ATOM 1598 O O . LEU A 1 210 ? -10.103 5.212 2.596 1.00 98.25 210 LEU A O 1
ATOM 1602 N N . ALA A 1 211 ? -9.217 4.267 4.425 1.00 98.62 211 ALA A N 1
ATOM 1603 C CA . ALA A 1 211 ? -7.866 4.779 4.214 1.00 98.62 211 ALA A CA 1
ATOM 1604 C C . ALA A 1 211 ? -7.047 3.683 3.539 1.00 98.62 211 ALA A C 1
ATOM 1606 O O . ALA A 1 211 ? -6.720 2.691 4.190 1.00 98.62 211 ALA A O 1
ATOM 1607 N N . HIS A 1 212 ? -6.726 3.823 2.254 1.00 98.75 212 HIS A N 1
ATOM 1608 C CA . HIS A 1 212 ? -6.080 2.738 1.517 1.00 98.75 212 HIS A CA 1
ATOM 1609 C C . HIS A 1 212 ? -5.151 3.207 0.403 1.00 98.75 212 HIS A C 1
ATOM 1611 O O . HIS A 1 212 ? -5.062 4.388 0.065 1.00 98.75 212 HIS A O 1
ATOM 1617 N N . LYS A 1 213 ? -4.421 2.242 -0.152 1.00 98.81 213 LYS A N 1
ATOM 1618 C CA . LYS A 1 213 ? -3.584 2.420 -1.323 1.00 98.81 213 LYS A CA 1
ATOM 1619 C C . LYS A 1 213 ? -3.667 1.183 -2.205 1.00 98.81 213 LYS A C 1
ATOM 1621 O O . LYS A 1 213 ? -3.283 0.097 -1.788 1.00 98.81 213 LYS A O 1
ATOM 1626 N N . HIS A 1 214 ? -4.048 1.398 -3.458 1.00 98.19 214 HIS A N 1
ATOM 1627 C CA . HIS A 1 214 ? -3.988 0.389 -4.513 1.00 98.19 214 HIS A CA 1
ATOM 1628 C C . HIS A 1 214 ? -2.629 0.370 -5.232 1.00 98.19 214 HIS A C 1
ATOM 1630 O O . HIS A 1 214 ? -1.890 1.367 -5.234 1.00 98.19 214 HIS A O 1
ATOM 1636 N N . GLY A 1 215 ? -2.354 -0.723 -5.941 1.00 94.50 215 GLY A N 1
ATOM 1637 C CA . GLY A 1 215 ? -1.302 -0.839 -6.946 1.00 94.50 215 GLY A CA 1
ATOM 1638 C C . GLY A 1 215 ? -1.586 -1.983 -7.919 1.00 94.50 215 GLY A C 1
ATOM 1639 O O . GLY A 1 215 ? -2.123 -3.014 -7.522 1.00 94.50 215 GLY A O 1
ATOM 1640 N N . TRP A 1 216 ? -1.226 -1.805 -9.188 1.00 93.50 216 TRP A N 1
ATOM 1641 C CA . TRP A 1 216 ? -1.331 -2.854 -10.198 1.00 93.50 216 TRP A CA 1
ATOM 1642 C C . TRP A 1 216 ? -0.199 -2.760 -11.222 1.00 93.50 216 TRP A C 1
ATOM 1644 O O . TRP A 1 216 ? 0.257 -1.672 -11.577 1.00 93.50 216 TRP A O 1
ATOM 1654 N N . ILE A 1 217 ? 0.224 -3.921 -11.701 1.00 89.50 217 ILE A N 1
ATOM 1655 C CA . ILE A 1 217 ? 1.043 -4.152 -12.894 1.00 89.50 217 ILE A CA 1
ATOM 1656 C C . ILE A 1 217 ? 0.426 -5.327 -13.660 1.00 89.50 217 ILE A C 1
ATOM 1658 O O . ILE A 1 217 ? -0.484 -5.967 -13.147 1.00 89.50 217 ILE A O 1
ATOM 1662 N N . GLY A 1 218 ? 0.928 -5.642 -14.856 1.00 86.25 218 GLY A N 1
ATOM 1663 C CA . GLY A 1 218 ? 0.279 -6.608 -15.754 1.00 86.25 218 GLY A CA 1
ATOM 1664 C C . GLY A 1 218 ? -0.068 -7.972 -15.143 1.00 86.25 218 GLY A C 1
ATOM 1665 O O . GLY A 1 218 ? -1.051 -8.571 -15.554 1.00 86.25 218 GLY A O 1
ATOM 1666 N N . ASP A 1 219 ? 0.694 -8.462 -14.163 1.00 90.44 219 ASP A N 1
ATOM 1667 C CA . ASP A 1 219 ? 0.514 -9.788 -13.561 1.00 90.44 219 ASP A CA 1
ATOM 1668 C C . ASP A 1 219 ? 0.131 -9.770 -12.070 1.00 90.44 219 ASP A C 1
ATOM 1670 O O . ASP A 1 219 ? -0.109 -10.827 -11.486 1.00 90.44 219 ASP A O 1
ATOM 1674 N N . THR A 1 220 ? 0.086 -8.596 -11.434 1.00 96.75 220 THR A N 1
ATOM 1675 C CA . THR A 1 220 ? -0.043 -8.461 -9.977 1.00 96.75 220 THR A CA 1
ATOM 1676 C C . THR A 1 220 ? -0.886 -7.246 -9.637 1.00 96.75 220 THR A C 1
ATOM 1678 O O . THR A 1 220 ? -0.495 -6.128 -9.956 1.00 96.75 220 THR A O 1
ATOM 1681 N N . HIS A 1 221 ? -2.015 -7.440 -8.956 1.00 98.62 221 HIS A N 1
ATOM 1682 C CA . HIS A 1 221 ? -2.928 -6.376 -8.533 1.00 98.62 221 HIS A CA 1
ATOM 1683 C C . HIS A 1 221 ? -3.156 -6.466 -7.024 1.00 98.62 221 HIS A C 1
ATOM 1685 O O . HIS A 1 221 ? -3.287 -7.559 -6.476 1.00 98.62 221 HIS A O 1
ATOM 1691 N N . GLY A 1 222 ? -3.233 -5.335 -6.333 1.00 98.56 222 GLY A N 1
ATOM 1692 C CA . GLY A 1 222 ? -3.458 -5.341 -4.896 1.00 98.56 222 GLY A CA 1
ATOM 1693 C C . GLY A 1 222 ? -3.950 -4.021 -4.336 1.00 98.56 222 GLY A C 1
ATOM 1694 O O . GLY A 1 222 ? -3.861 -2.966 -4.966 1.00 98.56 222 GLY A O 1
ATOM 1695 N N . ASP A 1 223 ? -4.470 -4.109 -3.121 1.00 98.88 223 ASP A N 1
ATOM 1696 C CA . ASP A 1 223 ? -4.996 -2.981 -2.370 1.00 98.88 223 ASP A CA 1
ATOM 1697 C C . ASP A 1 223 ? -4.842 -3.245 -0.868 1.00 98.88 223 ASP A C 1
ATOM 1699 O O . ASP A 1 223 ? -5.001 -4.374 -0.390 1.00 98.88 223 ASP A O 1
ATOM 1703 N N . ALA A 1 224 ? -4.451 -2.207 -0.137 1.00 98.94 224 ALA A N 1
ATOM 1704 C CA . ALA A 1 224 ? -4.047 -2.279 1.258 1.00 98.94 224 ALA A CA 1
ATOM 1705 C C . ALA A 1 224 ? -4.603 -1.078 2.018 1.00 98.94 224 ALA A C 1
ATOM 1707 O O . ALA A 1 224 ? -4.305 0.065 1.667 1.00 98.94 224 ALA A O 1
ATOM 1708 N N . GLY A 1 225 ? -5.371 -1.313 3.079 1.00 98.62 225 GLY A N 1
ATOM 1709 C CA . GLY A 1 225 ? -5.969 -0.217 3.828 1.00 98.62 225 GLY A CA 1
ATOM 1710 C C . GLY A 1 225 ? -6.627 -0.594 5.144 1.00 98.62 225 GLY A C 1
ATOM 1711 O O . GLY A 1 225 ? -6.561 -1.734 5.606 1.00 98.62 225 GLY A O 1
ATOM 1712 N N . ILE A 1 226 ? -7.262 0.408 5.745 1.00 98.88 226 ILE A N 1
ATOM 1713 C CA . ILE A 1 226 ? -8.044 0.319 6.975 1.00 98.88 226 ILE A CA 1
ATOM 1714 C C . ILE A 1 226 ? -9.470 0.760 6.672 1.00 98.88 226 ILE A C 1
ATOM 1716 O O . ILE A 1 226 ? -9.702 1.875 6.198 1.00 98.88 226 ILE A O 1
ATOM 1720 N N . VAL A 1 227 ? -10.425 -0.110 6.986 1.00 98.50 227 VAL A N 1
ATOM 1721 C CA . VAL A 1 227 ? -11.854 0.188 6.897 1.00 98.50 227 VAL A CA 1
ATOM 1722 C C . VAL A 1 227 ? -12.335 0.669 8.262 1.00 98.50 227 VAL A C 1
ATOM 1724 O O . VAL A 1 227 ? -12.228 -0.057 9.251 1.00 98.50 227 VAL A O 1
ATOM 1727 N N . PHE A 1 228 ? -12.915 1.867 8.324 1.00 96.19 228 PHE A N 1
ATOM 1728 C CA . PHE A 1 228 ? -13.472 2.442 9.554 1.00 96.19 228 PHE A CA 1
ATOM 1729 C C . PHE A 1 228 ? -14.954 2.097 9.678 1.00 96.19 228 PHE A C 1
ATOM 1731 O O . PHE A 1 228 ? -15.840 2.930 9.475 1.00 96.19 228 PHE A O 1
ATOM 1738 N N . SER A 1 229 ? -15.233 0.828 9.966 1.00 90.69 229 SER A N 1
ATOM 1739 C CA . SER A 1 229 ? -16.608 0.341 10.003 1.00 90.69 229 SER A CA 1
ATOM 1740 C C . SER A 1 229 ? -17.346 0.715 11.301 1.00 90.69 229 SER A C 1
ATOM 1742 O O . SER A 1 229 ? -16.701 0.913 12.335 1.00 90.69 229 SER A O 1
ATOM 1744 N N . PRO A 1 230 ? -18.694 0.785 11.294 1.00 86.88 230 PRO A N 1
ATOM 1745 C CA . PRO A 1 230 ? -19.479 1.160 12.473 1.00 86.88 230 PRO A CA 1
ATOM 1746 C C . PRO A 1 230 ? -19.232 0.317 13.730 1.00 86.88 230 PRO A C 1
ATOM 1748 O O . PRO A 1 230 ? -19.354 0.841 14.836 1.00 86.88 230 PRO A O 1
ATOM 1751 N N . GLN A 1 231 ? -18.927 -0.977 13.580 1.00 87.31 231 GLN A N 1
ATOM 1752 C CA . GLN A 1 231 ? -18.697 -1.878 14.720 1.00 87.31 231 GLN A CA 1
ATOM 1753 C C . GLN A 1 231 ? -17.221 -1.982 15.126 1.00 87.31 231 GLN A C 1
ATOM 1755 O O . GLN A 1 231 ? -16.916 -2.426 16.232 1.00 87.31 231 GLN A O 1
ATOM 1760 N N . GLY A 1 232 ? -16.305 -1.522 14.275 1.00 87.19 232 GLY A N 1
ATOM 1761 C CA . GLY A 1 232 ? -14.876 -1.529 14.556 1.00 87.19 232 GLY A CA 1
ATOM 1762 C C . GLY A 1 232 ? -14.024 -1.304 13.319 1.00 87.19 232 GLY A C 1
ATOM 1763 O O . GLY A 1 232 ? -14.432 -1.610 12.198 1.00 87.19 232 GLY A O 1
ATOM 1764 N N . ALA A 1 233 ? -12.830 -0.755 13.516 1.00 96.19 233 ALA A N 1
ATOM 1765 C CA . ALA A 1 233 ? -11.868 -0.634 12.435 1.00 96.19 233 ALA A CA 1
ATOM 1766 C C . ALA A 1 233 ? -11.158 -1.974 12.203 1.00 96.19 233 ALA A C 1
ATOM 1768 O O . ALA A 1 233 ? -10.886 -2.710 13.154 1.00 96.19 233 ALA A O 1
ATOM 1769 N N . TYR A 1 234 ? -10.830 -2.272 10.951 1.00 98.44 234 TYR A N 1
ATOM 1770 C CA . TYR A 1 234 ? -10.007 -3.428 10.610 1.00 98.44 234 TYR A CA 1
ATOM 1771 C C . TYR A 1 234 ? -9.048 -3.098 9.469 1.00 98.44 234 TYR A C 1
ATOM 1773 O O . TYR A 1 234 ? -9.387 -2.346 8.553 1.00 98.44 234 TYR A O 1
ATOM 1781 N N . THR A 1 235 ? -7.854 -3.682 9.520 1.00 98.69 235 THR A N 1
ATOM 1782 C CA . THR A 1 235 ? -6.911 -3.664 8.399 1.00 98.69 235 THR A CA 1
ATOM 1783 C C . THR A 1 235 ? -7.284 -4.766 7.418 1.00 98.69 235 THR A C 1
ATOM 1785 O O . THR A 1 235 ? -7.636 -5.870 7.835 1.00 98.69 235 THR A O 1
ATOM 1788 N N . ILE A 1 236 ? -7.157 -4.493 6.124 1.00 98.88 236 ILE A N 1
ATOM 1789 C CA . ILE A 1 236 ? -7.279 -5.476 5.051 1.00 98.88 236 ILE A CA 1
ATOM 1790 C C . ILE A 1 236 ? -6.209 -5.216 3.988 1.00 98.88 236 ILE A C 1
ATOM 1792 O O . ILE A 1 236 ? -6.027 -4.092 3.524 1.00 98.88 236 ILE A O 1
ATOM 1796 N N . VAL A 1 237 ? -5.488 -6.267 3.609 1.00 98.94 237 VAL A N 1
ATOM 1797 C CA . VAL A 1 237 ? -4.512 -6.253 2.520 1.00 98.94 237 VAL A CA 1
ATOM 1798 C C . VAL A 1 237 ? -4.765 -7.458 1.635 1.00 98.94 237 VAL A C 1
ATOM 1800 O O . VAL A 1 237 ? -4.698 -8.594 2.107 1.00 98.94 237 VAL A O 1
ATOM 1803 N N . VAL A 1 238 ? -5.039 -7.208 0.358 1.00 98.94 238 VAL A N 1
ATOM 1804 C CA . VAL A 1 238 ? -5.271 -8.244 -0.651 1.00 98.94 238 VAL A CA 1
ATOM 1805 C C . VAL A 1 238 ? -4.287 -8.033 -1.787 1.00 98.94 238 VAL A C 1
ATOM 1807 O O . VAL A 1 238 ? -4.219 -6.942 -2.349 1.00 98.94 238 VAL A O 1
ATOM 1810 N N . ILE A 1 239 ? -3.531 -9.072 -2.137 1.00 98.88 239 ILE A N 1
ATOM 1811 C CA . ILE A 1 239 ? -2.699 -9.080 -3.342 1.00 98.88 239 ILE A CA 1
ATOM 1812 C C . ILE A 1 239 ? -3.018 -10.345 -4.136 1.00 98.88 239 ILE A C 1
ATOM 1814 O O . ILE A 1 239 ? -2.976 -11.459 -3.608 1.00 98.88 239 ILE A O 1
ATOM 1818 N N . LEU A 1 240 ? -3.347 -10.148 -5.407 1.00 98.81 240 LEU A N 1
ATOM 1819 C CA . LEU A 1 240 ? -3.576 -11.182 -6.401 1.00 98.81 240 LEU A CA 1
ATOM 1820 C C . LEU A 1 240 ? -2.420 -11.179 -7.397 1.00 98.81 240 LEU A C 1
ATOM 1822 O O . LEU A 1 240 ? -2.001 -10.120 -7.859 1.00 98.81 240 LEU A O 1
ATOM 1826 N N . HIS A 1 241 ? -1.937 -12.360 -7.763 1.00 98.31 241 HIS A N 1
ATOM 1827 C CA . HIS A 1 241 ? -0.937 -12.526 -8.814 1.00 98.31 241 HIS A CA 1
ATOM 1828 C C . HIS A 1 241 ? -1.315 -13.666 -9.750 1.00 98.31 241 HIS A C 1
ATOM 1830 O O . HIS A 1 241 ? -1.779 -14.714 -9.300 1.00 98.31 241 HIS A O 1
ATOM 1836 N N . ARG A 1 242 ? -1.055 -13.498 -11.043 1.00 94.56 242 ARG A N 1
ATOM 1837 C CA . ARG A 1 242 ? -1.105 -14.578 -12.025 1.00 94.56 242 ARG A CA 1
ATOM 1838 C C . ARG A 1 242 ? 0.110 -14.488 -12.940 1.00 94.56 242 ARG A C 1
ATOM 1840 O O . ARG A 1 242 ? 0.255 -13.464 -13.594 1.00 94.56 242 ARG A O 1
ATOM 1847 N N . PRO A 1 243 ? 0.906 -15.562 -13.091 1.00 87.50 243 PRO A N 1
ATOM 1848 C CA . PRO A 1 243 ? 2.030 -15.555 -14.018 1.00 87.50 243 PRO A CA 1
ATOM 1849 C C . PRO A 1 243 ? 1.621 -15.111 -15.431 1.00 87.50 243 PRO A C 1
ATOM 1851 O O . PRO A 1 243 ? 0.694 -15.664 -16.025 1.00 87.50 243 PRO A O 1
ATOM 1854 N N . GLY A 1 244 ? 2.338 -14.129 -15.977 1.00 85.00 244 GLY A N 1
ATOM 1855 C CA . GLY A 1 244 ? 2.120 -13.602 -17.323 1.00 85.00 244 GLY A CA 1
ATOM 1856 C C . GLY A 1 244 ? 1.180 -12.399 -17.356 1.00 85.00 244 GLY A C 1
ATOM 1857 O O . GLY A 1 244 ? 1.633 -11.294 -17.641 1.00 85.00 244 GLY A O 1
ATOM 1858 N N . TRP A 1 245 ? -0.112 -12.610 -17.101 1.00 89.88 245 TRP A N 1
ATOM 1859 C CA . TRP A 1 245 ? -1.111 -11.538 -17.128 1.00 89.88 245 TRP A CA 1
ATOM 1860 C C . TRP A 1 245 ? -2.285 -11.829 -16.192 1.00 89.88 245 TRP A C 1
ATOM 1862 O O . TRP A 1 245 ? -2.819 -12.941 -16.178 1.00 89.88 245 TRP A O 1
ATOM 1872 N N . LEU A 1 246 ? -2.706 -10.815 -15.441 1.00 88.00 246 LEU A N 1
ATOM 1873 C CA . LEU A 1 246 ? -3.865 -10.826 -14.564 1.00 88.00 246 LEU A CA 1
ATOM 1874 C C . LEU A 1 246 ? -4.921 -9.868 -15.119 1.00 88.00 246 LEU A C 1
ATOM 1876 O O . LEU A 1 246 ? -4.734 -8.655 -15.131 1.00 88.00 246 LEU A O 1
ATOM 1880 N N . GLU A 1 247 ? -6.056 -10.407 -15.557 1.00 91.12 247 GLU A N 1
ATOM 1881 C CA . GLU A 1 247 ? -7.125 -9.576 -16.105 1.00 91.12 247 GLU A CA 1
ATOM 1882 C C . GLU A 1 247 ? -7.773 -8.714 -15.011 1.00 91.12 247 GLU A C 1
ATOM 1884 O O . GLU A 1 247 ? -8.139 -9.190 -13.928 1.00 91.12 247 GLU A O 1
ATOM 1889 N N . TRP A 1 248 ? -7.955 -7.426 -15.307 1.00 91.81 248 TRP A N 1
ATOM 1890 C CA . TRP A 1 248 ? -8.614 -6.491 -14.392 1.00 91.81 248 TRP A CA 1
ATOM 1891 C C . TRP A 1 248 ? -10.034 -6.950 -14.037 1.00 91.81 248 TRP A C 1
ATOM 1893 O O . TRP A 1 248 ? -10.380 -6.999 -12.857 1.00 91.81 248 TRP A O 1
ATOM 1903 N N . ASP A 1 249 ? -10.793 -7.393 -15.044 1.00 91.31 249 ASP A N 1
ATOM 1904 C CA . ASP A 1 249 ? -12.172 -7.892 -14.923 1.00 91.31 249 ASP A CA 1
ATOM 1905 C C . ASP A 1 249 ? -12.302 -9.161 -14.067 1.00 91.31 249 ASP A C 1
ATOM 1907 O O . ASP A 1 249 ? -13.405 -9.543 -13.686 1.00 91.31 249 ASP A O 1
ATOM 1911 N N . GLU A 1 250 ? -11.190 -9.818 -13.745 1.00 93.25 250 GLU A N 1
ATOM 1912 C CA . GLU A 1 250 ? -11.157 -10.933 -12.803 1.00 93.25 250 GLU A CA 1
ATOM 1913 C C . GLU A 1 250 ? -10.707 -10.481 -11.413 1.00 93.25 250 GLU A C 1
ATOM 1915 O O . GLU A 1 250 ? -11.348 -10.771 -10.403 1.00 93.25 250 GLU A O 1
ATOM 1920 N N . SER A 1 251 ? -9.597 -9.750 -11.359 1.00 96.56 251 SER A N 1
ATOM 1921 C CA . SER A 1 251 ? -8.970 -9.332 -10.105 1.00 96.56 251 SER A CA 1
ATOM 1922 C C . SER A 1 251 ? -9.796 -8.324 -9.299 1.00 96.56 251 SER A C 1
ATOM 1924 O O . SER A 1 251 ? -9.926 -8.477 -8.085 1.00 96.56 251 SER A O 1
ATOM 1926 N N . SER A 1 252 ? -10.366 -7.307 -9.953 1.00 97.06 252 SER A N 1
ATOM 1927 C CA . SER A 1 252 ? -11.111 -6.239 -9.292 1.00 97.06 252 SER A CA 1
ATOM 1928 C C . SER A 1 252 ? -12.367 -6.752 -8.581 1.00 97.06 252 SER A C 1
ATOM 1930 O O . SER A 1 252 ? -12.468 -6.542 -7.367 1.00 97.06 252 SER A O 1
ATOM 1932 N N . PRO A 1 253 ? -13.282 -7.494 -9.243 1.00 97.00 253 PRO A N 1
ATOM 1933 C CA . PRO A 1 253 ? -14.447 -8.041 -8.554 1.00 97.00 253 PRO A CA 1
ATOM 1934 C C . PRO A 1 253 ? -14.072 -9.060 -7.474 1.00 97.00 253 PRO A C 1
ATOM 1936 O O . PRO A 1 253 ? -14.773 -9.143 -6.468 1.00 97.00 253 PRO A O 1
ATOM 1939 N N . LEU A 1 254 ? -12.969 -9.806 -7.618 1.00 98.44 254 LEU A N 1
ATOM 1940 C CA . LEU A 1 254 ? -12.514 -10.717 -6.564 1.00 98.44 254 LEU A CA 1
ATOM 1941 C C . LEU A 1 254 ? -12.029 -9.959 -5.317 1.00 98.44 254 LEU A C 1
ATOM 1943 O O . LEU A 1 254 ? -12.405 -10.321 -4.202 1.00 98.44 254 LEU A O 1
ATOM 1947 N N . ILE A 1 255 ? -11.234 -8.895 -5.478 1.00 98.75 255 ILE A N 1
ATOM 1948 C CA . ILE A 1 255 ? -10.809 -8.049 -4.349 1.00 98.75 255 ILE A CA 1
ATOM 1949 C C . ILE A 1 255 ? -12.030 -7.382 -3.695 1.00 98.75 255 ILE A C 1
ATOM 1951 O O . ILE A 1 255 ? -12.135 -7.380 -2.466 1.00 98.75 255 ILE A O 1
ATOM 1955 N N . ALA A 1 256 ? -12.984 -6.897 -4.495 1.00 98.38 256 ALA A N 1
ATOM 1956 C CA . ALA A 1 256 ? -14.238 -6.336 -3.999 1.00 98.38 256 ALA A CA 1
ATOM 1957 C C . ALA A 1 256 ? -15.067 -7.365 -3.215 1.00 98.38 256 ALA A C 1
ATOM 1959 O O . ALA A 1 256 ? -15.577 -7.056 -2.139 1.00 98.38 256 ALA A O 1
ATOM 1960 N N . GLU A 1 257 ? -15.157 -8.612 -3.688 1.00 97.62 257 GLU A N 1
ATOM 1961 C CA . GLU A 1 257 ? -15.883 -9.676 -2.989 1.00 97.62 257 GLU A CA 1
ATOM 1962 C C . GLU A 1 257 ? -15.214 -10.040 -1.663 1.00 97.62 257 GLU A C 1
ATOM 1964 O O . GLU A 1 257 ? -15.891 -10.182 -0.645 1.00 97.62 257 GLU A O 1
ATOM 1969 N N . ILE A 1 258 ? -13.882 -10.124 -1.631 1.00 98.00 258 ILE A N 1
ATOM 1970 C CA . ILE A 1 258 ? -13.130 -10.347 -0.389 1.00 98.00 258 ILE A CA 1
ATOM 1971 C C . ILE A 1 258 ? -13.374 -9.196 0.599 1.00 98.00 258 ILE A C 1
ATOM 1973 O O . ILE A 1 258 ? -13.639 -9.452 1.776 1.00 98.00 258 ILE A O 1
ATOM 1977 N N . SER A 1 259 ? -13.350 -7.946 0.126 1.00 97.94 259 SER A N 1
ATOM 1978 C CA . SER A 1 259 ? -13.662 -6.759 0.932 1.00 97.94 259 SER A CA 1
ATOM 1979 C C . SER A 1 259 ? -15.090 -6.805 1.489 1.00 97.94 259 SER A C 1
ATOM 1981 O O . SER A 1 259 ? -15.294 -6.620 2.691 1.00 97.94 259 SER A O 1
ATOM 1983 N N . ARG A 1 260 ? -16.074 -7.183 0.663 1.00 96.38 260 ARG A N 1
ATOM 1984 C CA . ARG A 1 260 ? -17.479 -7.353 1.063 1.00 96.38 260 ARG A CA 1
ATOM 1985 C C . ARG A 1 260 ? -17.657 -8.432 2.124 1.00 96.38 260 ARG A C 1
ATOM 1987 O O . ARG A 1 260 ? -18.387 -8.234 3.098 1.00 96.38 260 ARG A O 1
ATOM 1994 N N . LEU A 1 261 ? -16.987 -9.571 1.958 1.00 94.94 261 LEU A N 1
ATOM 1995 C CA . LEU A 1 261 ? -17.001 -10.669 2.926 1.00 94.94 261 LEU A CA 1
ATOM 1996 C C . LEU A 1 261 ? -16.366 -10.259 4.258 1.00 94.94 261 LEU A C 1
ATOM 1998 O O . LEU A 1 261 ? -16.921 -10.573 5.314 1.00 94.94 261 LEU A O 1
ATOM 2002 N N . ALA A 1 262 ? -15.249 -9.530 4.216 1.00 95.06 262 ALA A N 1
ATOM 2003 C CA . ALA A 1 262 ? -14.619 -8.971 5.407 1.00 95.06 262 ALA A CA 1
ATOM 2004 C C . ALA A 1 262 ? -15.556 -7.977 6.111 1.00 95.06 262 ALA A C 1
ATOM 2006 O O . ALA A 1 262 ? -15.836 -8.123 7.298 1.00 95.06 262 ALA A O 1
ATOM 2007 N N . TYR A 1 263 ? -16.135 -7.026 5.376 1.00 94.69 263 TYR A N 1
ATOM 2008 C CA . TYR A 1 263 ? -17.062 -6.041 5.934 1.00 94.69 263 TYR A CA 1
ATOM 2009 C C . TYR A 1 263 ? -18.277 -6.688 6.605 1.00 94.69 263 TYR A C 1
ATOM 2011 O O . TYR A 1 263 ? -18.642 -6.318 7.726 1.00 94.69 263 TYR A O 1
ATOM 2019 N N . ALA A 1 264 ? -18.873 -7.691 5.952 1.00 91.38 264 ALA A N 1
ATOM 2020 C CA . ALA A 1 264 ? -20.006 -8.443 6.482 1.00 91.38 264 ALA A CA 1
ATOM 2021 C C . ALA A 1 264 ? -19.659 -9.208 7.771 1.00 91.38 264 ALA A C 1
ATOM 2023 O O . ALA A 1 264 ? -20.507 -9.313 8.661 1.00 91.38 264 ALA A O 1
ATOM 2024 N N . HIS A 1 265 ? -18.427 -9.719 7.886 1.00 90.38 265 HIS A N 1
ATOM 2025 C CA . HIS A 1 265 ? -17.937 -10.359 9.107 1.00 90.38 265 HIS A CA 1
ATOM 2026 C C . HIS A 1 265 ? -17.912 -9.374 10.283 1.00 90.38 265 HIS A C 1
ATOM 2028 O O . HIS A 1 265 ? -18.442 -9.690 11.346 1.00 90.38 265 HIS A O 1
ATOM 2034 N N . PHE A 1 266 ? -17.381 -8.167 10.070 1.00 90.06 266 PHE A N 1
ATOM 2035 C CA . PHE A 1 266 ? -17.249 -7.160 11.127 1.00 90.06 266 PHE A CA 1
ATOM 2036 C C . PHE A 1 266 ? -18.555 -6.422 11.465 1.00 90.06 266 PHE A C 1
ATOM 2038 O O . PHE A 1 266 ? -18.686 -5.921 12.575 1.00 90.06 266 PHE A O 1
ATOM 2045 N N . ASN A 1 267 ? -19.539 -6.352 10.557 1.00 84.75 267 ASN A N 1
ATOM 2046 C CA . ASN A 1 267 ? -20.716 -5.478 10.724 1.00 84.75 267 ASN A CA 1
ATOM 2047 C C . ASN A 1 267 ? -22.068 -6.194 10.812 1.00 84.75 267 ASN A C 1
ATOM 2049 O O . ASN A 1 267 ? -23.104 -5.528 10.823 1.00 84.75 267 ASN A O 1
ATOM 2053 N N . SER A 1 268 ? -22.074 -7.524 10.962 1.00 68.62 268 SER A N 1
ATOM 2054 C CA . SER A 1 268 ? -23.266 -8.372 10.794 1.00 68.62 268 SER A CA 1
ATOM 2055 C C . SER A 1 268 ? -23.793 -8.350 9.347 1.00 68.62 268 SER A C 1
ATOM 2057 O O . SER A 1 268 ? -23.725 -7.347 8.647 1.00 68.62 268 SER A O 1
ATOM 2059 N N . ALA A 1 269 ? -24.324 -9.480 8.872 1.00 57.25 269 ALA A N 1
ATOM 2060 C CA . ALA A 1 269 ? -24.477 -9.807 7.445 1.00 57.25 269 ALA A CA 1
ATOM 2061 C C . ALA A 1 269 ? -25.470 -8.964 6.592 1.00 57.25 269 ALA A C 1
ATOM 2063 O O . ALA A 1 269 ? -25.885 -9.424 5.533 1.00 57.25 269 ALA A O 1
ATOM 2064 N N . SER A 1 270 ? -25.886 -7.759 7.001 1.00 50.72 270 SER A N 1
ATOM 2065 C CA . SER A 1 270 ? -26.783 -6.900 6.206 1.00 50.72 270 SER A CA 1
ATOM 2066 C C . SER A 1 270 ? -26.621 -5.425 6.614 1.00 50.72 270 SER A C 1
ATOM 2068 O O . SER A 1 270 ? -26.994 -5.106 7.746 1.00 50.72 270 SER A O 1
ATOM 2070 N N . PRO A 1 271 ? -26.103 -4.515 5.744 1.00 47.06 271 PRO A N 1
ATOM 2071 C CA . PRO A 1 271 ? -26.921 -3.988 4.639 1.00 47.06 271 PRO A CA 1
ATOM 2072 C C . PRO A 1 271 ? -26.150 -3.433 3.396 1.00 47.06 271 PRO A C 1
ATOM 2074 O O . PRO A 1 271 ? -26.261 -2.247 3.111 1.00 47.06 271 PRO A O 1
ATOM 2077 N N . TYR A 1 272 ? -25.423 -4.237 2.609 1.00 47.19 272 TYR A N 1
ATOM 2078 C CA . TYR A 1 272 ? -25.103 -3.916 1.189 1.00 47.19 272 TYR A CA 1
ATOM 2079 C C . TYR A 1 272 ? -25.027 -5.230 0.376 1.00 47.19 272 TYR A C 1
ATOM 2081 O O . TYR A 1 272 ? -24.686 -6.254 0.971 1.00 47.19 272 TYR A O 1
ATOM 2089 N N . PRO A 1 273 ? -25.530 -5.266 -0.880 1.00 49.47 273 PRO A N 1
ATOM 2090 C CA . PRO A 1 273 ? -26.612 -6.160 -1.291 1.00 49.47 273 PRO A CA 1
ATOM 2091 C C . PRO A 1 273 ? -26.247 -7.648 -1.280 1.00 49.47 273 PRO A C 1
ATOM 2093 O O . PRO A 1 273 ? -25.093 -8.050 -1.416 1.00 49.47 273 PRO A O 1
ATOM 2096 N N . ALA A 1 274 ? -27.295 -8.455 -1.092 1.00 47.06 274 ALA A N 1
ATOM 2097 C CA . ALA A 1 274 ? -27.272 -9.909 -1.153 1.00 47.06 274 ALA A CA 1
ATOM 2098 C C . ALA A 1 274 ? -26.637 -10.380 -2.461 1.00 47.06 274 ALA A C 1
ATOM 2100 O O . ALA A 1 274 ? -27.210 -10.095 -3.505 1.00 47.06 274 ALA A O 1
ATOM 2101 N N . GLU A 1 275 ? -25.509 -11.094 -2.344 1.00 45.03 275 GLU A N 1
ATOM 2102 C CA . GLU A 1 275 ? -24.615 -11.482 -3.441 1.00 45.03 275 GLU A CA 1
ATOM 2103 C C . GLU A 1 275 ? -24.248 -10.279 -4.330 1.00 45.03 275 GLU A C 1
ATOM 2105 O O . GLU A 1 275 ? -25.091 -9.654 -4.975 1.00 45.03 275 GLU A O 1
ATOM 2110 N N . MET A 1 276 ? -22.951 -10.003 -4.507 1.00 40.22 276 MET A N 1
ATOM 2111 C CA . MET A 1 276 ? -22.598 -9.609 -5.864 1.00 40.22 276 MET A CA 1
ATOM 2112 C C . MET A 1 276 ? -23.071 -10.784 -6.708 1.00 40.22 276 MET A C 1
ATOM 2114 O O . MET A 1 276 ? -22.488 -11.866 -6.654 1.00 40.22 276 MET A O 1
ATOM 2118 N N . VAL A 1 277 ? -24.182 -10.607 -7.425 1.00 39.78 277 VAL A N 1
ATOM 2119 C CA . VAL A 1 277 ? -24.410 -11.385 -8.625 1.00 39.78 277 VAL A CA 1
ATOM 2120 C C . VAL A 1 277 ? -23.218 -10.988 -9.478 1.00 39.78 277 VAL A C 1
ATOM 2122 O O . VAL A 1 277 ? -23.290 -10.027 -10.240 1.00 39.78 277 VAL A O 1
ATOM 2125 N N . LEU A 1 278 ? -22.095 -11.704 -9.296 1.00 39.88 278 LEU A N 1
ATOM 2126 C CA . LEU A 1 278 ? -21.165 -11.960 -10.374 1.00 39.88 278 LEU A CA 1
ATOM 2127 C C . LEU A 1 278 ? -22.123 -12.266 -11.506 1.00 39.88 278 LEU A C 1
ATOM 2129 O O . LEU A 1 278 ? -22.921 -13.204 -11.333 1.00 39.88 278 LEU A O 1
ATOM 2133 N N . PRO A 1 279 ? -22.212 -11.414 -12.547 1.00 30.34 279 PRO A N 1
ATOM 2134 C CA . PRO A 1 279 ? -23.091 -11.726 -13.648 1.00 30.34 279 PRO A CA 1
ATOM 2135 C C . PRO A 1 279 ? -22.770 -13.175 -13.943 1.00 30.34 279 PRO A C 1
ATOM 2137 O O . PRO A 1 279 ? -21.591 -13.511 -14.118 1.00 30.34 279 PRO A O 1
ATOM 2140 N N . ALA A 1 280 ? -23.786 -14.052 -13.860 1.00 36.88 280 ALA A N 1
ATOM 2141 C CA . ALA A 1 280 ? -23.618 -15.403 -14.357 1.00 36.88 280 ALA A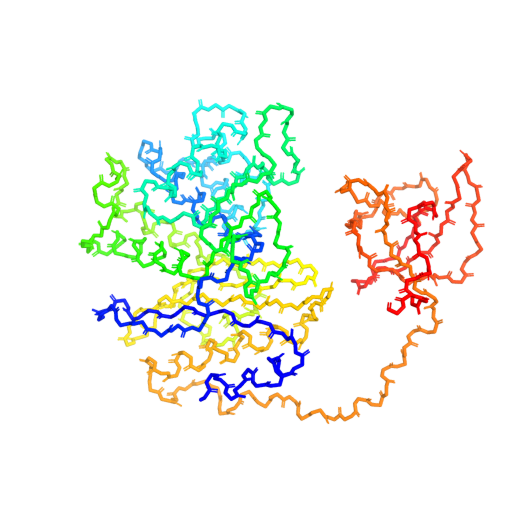 CA 1
ATOM 2142 C C . ALA A 1 280 ? -22.851 -15.208 -15.656 1.00 36.88 280 ALA A C 1
ATOM 2144 O O . ALA A 1 280 ? -23.207 -14.274 -16.392 1.00 36.88 280 ALA A O 1
ATOM 2145 N N . GLN A 1 281 ? -21.771 -15.964 -15.877 1.00 39.53 281 GLN A N 1
ATOM 2146 C CA . GLN A 1 281 ? -21.169 -16.024 -17.197 1.00 39.53 281 GLN A CA 1
ATOM 2147 C C . GLN A 1 281 ? -22.306 -16.466 -18.124 1.00 39.53 281 GLN A C 1
ATOM 2149 O O . GLN A 1 281 ? -22.515 -17.640 -18.411 1.00 39.53 281 GLN A O 1
ATOM 2154 N N . THR A 1 282 ? -23.112 -15.502 -18.566 1.00 29.47 282 THR A N 1
ATOM 2155 C CA . THR A 1 282 ? -23.725 -15.499 -19.857 1.00 29.47 282 THR A CA 1
ATOM 2156 C C . THR A 1 282 ? -22.501 -15.743 -20.687 1.00 29.47 282 THR A C 1
ATOM 2158 O O . THR A 1 282 ? -21.541 -14.975 -20.604 1.00 29.47 282 THR A O 1
ATOM 2161 N N . ALA A 1 283 ? -22.448 -16.921 -21.306 1.00 35.59 283 ALA A N 1
ATOM 2162 C CA . ALA A 1 283 ? -21.487 -17.159 -22.352 1.00 35.59 283 ALA A CA 1
ATOM 2163 C C . ALA A 1 283 ? -21.612 -15.923 -23.230 1.00 35.59 283 ALA A C 1
ATOM 2165 O O . ALA A 1 283 ? -22.636 -15.754 -23.898 1.00 35.59 283 ALA A O 1
ATOM 2166 N N . VAL A 1 284 ? -20.669 -14.990 -23.078 1.00 31.09 284 VAL A N 1
ATOM 2167 C CA . VAL A 1 284 ? -20.663 -13.771 -23.855 1.00 31.09 284 VAL A CA 1
ATOM 2168 C C . VAL A 1 284 ? -20.557 -14.350 -25.252 1.00 31.09 284 VAL A C 1
ATOM 2170 O O . VAL A 1 284 ? -19.591 -15.082 -25.505 1.00 31.09 284 VAL A O 1
ATOM 2173 N N . PRO A 1 285 ? -21.578 -14.195 -26.121 1.00 37.56 285 PRO A N 1
ATOM 2174 C CA . PRO A 1 285 ? -21.388 -14.587 -27.505 1.00 37.56 285 PRO A CA 1
ATOM 2175 C C . PRO A 1 285 ? -20.125 -13.840 -27.899 1.00 37.56 285 PRO A C 1
ATOM 2177 O O . PRO A 1 285 ? -20.123 -12.629 -27.668 1.00 37.56 285 PRO A O 1
ATOM 2180 N N . PRO A 1 286 ? -19.048 -14.554 -28.292 1.00 33.12 286 PRO A N 1
ATOM 2181 C CA . PRO A 1 286 ? -17.685 -14.048 -28.225 1.00 33.12 286 PRO A CA 1
ATOM 2182 C C . PRO A 1 286 ? -17.721 -12.614 -28.701 1.00 33.12 286 PRO A C 1
ATOM 2184 O O . PRO A 1 286 ? -18.123 -12.389 -29.847 1.00 33.12 286 PRO A O 1
ATOM 2187 N N . THR A 1 287 ? -17.447 -11.659 -27.796 1.00 35.31 287 THR A N 1
ATOM 2188 C CA . THR A 1 287 ? -17.315 -10.255 -28.185 1.00 35.31 287 THR A CA 1
ATOM 2189 C C . THR A 1 287 ? -16.433 -10.314 -29.409 1.00 35.31 287 THR A C 1
ATOM 2191 O O . THR A 1 287 ? -15.359 -10.913 -29.263 1.00 35.31 287 THR A O 1
ATOM 2194 N N . PRO A 1 288 ? -16.904 -9.881 -30.601 1.00 37.22 288 PRO A N 1
ATOM 2195 C CA . PRO A 1 288 ? -16.172 -10.095 -31.834 1.00 37.22 288 PRO A CA 1
ATOM 2196 C C . PRO A 1 288 ? -14.766 -9.624 -31.543 1.00 37.22 288 PRO A C 1
ATOM 2198 O O . PRO A 1 288 ? -14.541 -8.450 -31.243 1.00 37.22 288 PRO A O 1
ATOM 2201 N N . THR A 1 289 ? -13.863 -10.600 -31.446 1.00 43.41 289 THR A N 1
ATOM 2202 C CA . THR A 1 289 ? -12.470 -10.313 -31.186 1.00 43.41 289 THR A CA 1
ATOM 2203 C C . THR A 1 289 ? -12.123 -9.452 -32.366 1.00 43.41 289 THR A C 1
ATOM 2205 O O . THR A 1 289 ? -12.352 -9.877 -33.493 1.00 43.41 289 THR A O 1
ATOM 2208 N N . SER A 1 290 ? -11.744 -8.201 -32.116 1.00 47.97 290 SER A N 1
ATOM 2209 C CA . SER A 1 290 ? -11.287 -7.336 -33.188 1.00 47.97 290 SER A CA 1
ATOM 2210 C C . SER A 1 290 ? -10.299 -8.159 -34.016 1.00 47.97 290 SER A C 1
ATOM 2212 O O . SER A 1 290 ? -9.251 -8.522 -33.489 1.00 47.97 290 SER A O 1
ATOM 2214 N N . ASP A 1 291 ? -10.665 -8.502 -35.259 1.00 61.97 291 ASP A N 1
ATOM 2215 C CA . ASP A 1 291 ? -9.855 -9.337 -36.166 1.00 61.97 291 ASP A CA 1
ATOM 2216 C C . ASP A 1 291 ? -8.526 -8.650 -36.525 1.00 61.97 291 ASP A C 1
ATOM 2218 O O . ASP A 1 291 ? -7.658 -9.228 -37.177 1.00 61.97 291 ASP A O 1
ATOM 2222 N N . LEU A 1 292 ? -8.364 -7.399 -36.088 1.00 73.06 292 LEU A N 1
ATOM 2223 C CA . LEU A 1 292 ? -7.126 -6.656 -36.178 1.00 73.06 292 LEU A CA 1
ATOM 2224 C C . LEU A 1 292 ? -5.995 -7.400 -35.446 1.00 73.06 292 LEU A C 1
ATOM 2226 O O . LEU A 1 292 ? -6.131 -7.723 -34.258 1.00 73.06 292 LEU A O 1
ATOM 2230 N N . PRO A 1 293 ? -4.861 -7.642 -36.125 1.00 84.69 293 PRO A N 1
ATOM 2231 C CA . PRO A 1 293 ? -3.683 -8.238 -35.514 1.00 84.69 293 PRO A CA 1
ATOM 2232 C C . PRO A 1 293 ? -3.235 -7.471 -34.266 1.00 84.69 293 PRO A C 1
ATOM 2234 O O . PRO A 1 293 ? -3.368 -6.251 -34.187 1.00 84.69 293 PRO A O 1
ATOM 2237 N N . ARG A 1 294 ? -2.663 -8.179 -33.292 1.00 85.62 294 ARG A N 1
ATOM 2238 C CA . ARG A 1 294 ? -2.140 -7.586 -32.053 1.00 85.62 294 ARG A CA 1
ATOM 2239 C C . ARG A 1 294 ? -0.623 -7.456 -32.117 1.00 85.62 294 ARG A C 1
ATOM 2241 O O . ARG A 1 294 ? 0.044 -8.296 -32.717 1.00 85.62 294 ARG A O 1
ATOM 2248 N N . ALA A 1 295 ? -0.088 -6.444 -31.446 1.00 87.62 295 ALA A N 1
ATOM 2249 C CA . ALA A 1 295 ? 1.336 -6.320 -31.161 1.00 87.62 295 ALA A CA 1
ATOM 2250 C C . ALA A 1 295 ? 1.558 -5.908 -29.703 1.00 87.62 295 ALA A C 1
ATOM 2252 O O . ALA A 1 295 ? 0.668 -5.332 -29.079 1.00 87.62 295 ALA A O 1
ATOM 2253 N N . ILE A 1 296 ? 2.745 -6.193 -29.176 1.00 84.44 296 ILE A N 1
ATOM 2254 C CA . ILE A 1 296 ? 3.184 -5.744 -27.852 1.00 84.44 296 ILE A CA 1
ATOM 2255 C C . ILE A 1 296 ? 4.262 -4.677 -28.029 1.00 84.44 296 ILE A C 1
ATOM 2257 O O . ILE A 1 296 ? 5.154 -4.830 -28.867 1.00 84.44 296 ILE A O 1
ATOM 2261 N N . VAL A 1 297 ? 4.181 -3.614 -27.230 1.00 86.38 297 VAL A N 1
ATOM 2262 C CA . VAL A 1 297 ? 5.236 -2.607 -27.103 1.00 86.38 297 VAL A CA 1
ATOM 2263 C C . VAL A 1 297 ? 6.452 -3.239 -26.431 1.00 86.38 297 VAL A C 1
ATOM 2265 O O . VAL A 1 297 ? 6.369 -3.660 -25.282 1.00 86.38 297 VAL A O 1
ATOM 2268 N N . ASN A 1 298 ? 7.578 -3.307 -27.133 1.00 86.62 298 ASN A N 1
ATOM 2269 C CA . ASN A 1 298 ? 8.794 -3.963 -26.657 1.00 86.62 298 ASN A CA 1
ATOM 2270 C C . ASN A 1 298 ? 10.053 -3.215 -27.116 1.00 86.62 298 ASN A C 1
ATOM 2272 O O . ASN A 1 298 ? 10.055 -2.558 -28.154 1.00 86.62 298 ASN A O 1
ATOM 2276 N N . GLY A 1 299 ? 11.146 -3.343 -26.371 1.00 72.88 299 GLY A N 1
ATOM 2277 C CA . GLY A 1 299 ? 12.434 -2.734 -26.688 1.00 72.88 299 GLY A CA 1
ATOM 2278 C C . GLY A 1 299 ? 12.507 -1.236 -26.390 1.00 72.88 299 GLY A C 1
ATOM 2279 O O . GLY A 1 299 ? 13.397 -0.566 -26.909 1.00 72.88 299 GLY A O 1
ATOM 2280 N N . THR A 1 300 ? 11.606 -0.695 -25.562 1.00 79.44 300 THR A N 1
ATOM 2281 C CA . THR A 1 300 ? 11.618 0.733 -25.175 1.00 79.44 300 THR A CA 1
ATOM 2282 C C . THR A 1 300 ? 12.528 1.020 -23.978 1.00 79.44 300 THR A C 1
ATOM 2284 O O . THR A 1 300 ? 12.680 2.175 -23.580 1.00 79.44 300 THR A O 1
ATOM 2287 N N . ALA A 1 301 ? 13.139 -0.023 -23.402 1.00 66.25 301 ALA A N 1
ATOM 2288 C CA . ALA A 1 301 ? 13.951 0.036 -22.187 1.00 66.25 301 ALA A CA 1
ATOM 2289 C C . ALA A 1 301 ? 13.197 0.664 -20.996 1.00 66.25 301 ALA A C 1
ATOM 2291 O O . ALA A 1 301 ? 13.794 1.355 -20.172 1.00 66.25 301 ALA A O 1
ATOM 2292 N N . GLY A 1 302 ? 11.878 0.442 -20.926 1.00 55.12 302 GLY A N 1
ATOM 2293 C CA . GLY A 1 302 ? 11.010 0.950 -19.859 1.00 55.12 302 GLY A CA 1
ATOM 2294 C C . GLY A 1 302 ? 10.559 2.408 -20.009 1.00 55.12 302 GLY A C 1
ATOM 2295 O O . GLY A 1 302 ? 9.770 2.873 -19.195 1.00 55.12 302 GLY A O 1
ATOM 2296 N N . ILE A 1 303 ? 11.002 3.129 -21.046 1.00 61.91 303 ILE A N 1
ATOM 2297 C CA . ILE A 1 303 ? 10.591 4.526 -21.304 1.00 61.91 303 ILE A CA 1
ATOM 2298 C C . ILE A 1 303 ? 9.159 4.593 -21.862 1.00 61.91 303 ILE A C 1
ATOM 2300 O O . ILE A 1 303 ? 8.497 5.626 -21.768 1.00 61.91 303 ILE A O 1
ATOM 2304 N N . GLY A 1 304 ? 8.677 3.489 -22.436 1.00 72.56 304 GLY A N 1
ATOM 2305 C CA . GLY A 1 304 ? 7.415 3.428 -23.154 1.00 72.56 304 GLY A CA 1
ATOM 2306 C C . GLY A 1 304 ? 7.517 3.981 -24.577 1.00 72.56 304 GLY A C 1
ATOM 2307 O O . GLY A 1 304 ? 8.463 4.672 -24.968 1.00 72.56 304 GLY A O 1
ATOM 2308 N N . LEU A 1 305 ? 6.527 3.637 -25.391 1.00 92.62 305 LEU A N 1
ATOM 2309 C CA . LEU A 1 305 ? 6.433 3.985 -26.798 1.00 92.62 305 LEU A CA 1
ATOM 2310 C C . LEU A 1 305 ? 5.464 5.147 -26.991 1.00 92.62 305 LEU A C 1
ATOM 2312 O O . LEU A 1 305 ? 4.283 5.060 -26.672 1.00 92.62 305 LEU A O 1
ATOM 2316 N N . ARG A 1 306 ? 5.964 6.245 -27.553 1.00 93.06 306 ARG A N 1
ATOM 2317 C CA . ARG A 1 306 ? 5.174 7.459 -27.793 1.00 93.06 306 ARG A CA 1
ATOM 2318 C C . ARG A 1 306 ? 4.168 7.243 -28.923 1.00 93.06 306 ARG A C 1
ATOM 2320 O O . ARG A 1 306 ? 4.576 7.106 -30.079 1.00 93.06 306 ARG A O 1
ATOM 2327 N N . LEU A 1 307 ? 2.882 7.278 -28.591 1.00 93.88 307 LEU A N 1
ATOM 2328 C CA . LEU A 1 307 ? 1.774 7.336 -29.537 1.00 93.88 307 LEU A CA 1
ATOM 2329 C C . LEU A 1 307 ? 1.646 8.760 -30.079 1.00 93.88 307 LEU A C 1
ATOM 2331 O O . LEU A 1 307 ? 1.693 9.719 -29.310 1.00 93.88 307 LEU A O 1
ATOM 2335 N N . ARG A 1 308 ? 1.496 8.923 -31.396 1.00 93.88 308 ARG A N 1
ATOM 2336 C CA . ARG A 1 308 ? 1.453 10.244 -32.044 1.00 93.88 308 ARG A CA 1
ATOM 2337 C C . ARG A 1 308 ? 0.242 10.442 -32.943 1.00 93.88 308 ARG A C 1
ATOM 2339 O O . ARG A 1 308 ? -0.251 9.494 -33.542 1.00 93.88 308 ARG A O 1
ATOM 2346 N N . THR A 1 309 ? -0.190 11.689 -33.103 1.00 92.31 309 THR A N 1
ATOM 2347 C CA . THR A 1 309 ? -1.328 12.066 -33.965 1.00 92.31 309 THR A CA 1
ATOM 2348 C C . THR A 1 309 ? -1.100 11.726 -35.437 1.00 92.31 309 THR A C 1
ATOM 2350 O O . THR A 1 309 ? -2.009 11.274 -36.127 1.00 92.31 309 THR A O 1
ATOM 2353 N N . THR A 1 310 ? 0.133 11.883 -35.911 1.00 91.88 310 THR A N 1
ATOM 2354 C CA . THR A 1 310 ? 0.607 11.450 -37.233 1.00 91.88 310 THR A CA 1
ATOM 2355 C C . THR A 1 310 ? 2.015 10.865 -37.096 1.00 91.88 310 THR A C 1
ATOM 2357 O O . THR A 1 310 ? 2.666 11.092 -36.070 1.00 91.88 310 THR A O 1
ATOM 2360 N N . PRO A 1 311 ? 2.556 10.171 -38.113 1.00 91.94 311 PRO A N 1
ATOM 2361 C CA . PRO A 1 311 ? 3.972 9.813 -38.136 1.00 91.94 311 PRO A CA 1
ATOM 2362 C C . PRO A 1 311 ? 4.858 11.041 -37.867 1.00 91.94 311 PRO A C 1
ATOM 2364 O O . PRO A 1 311 ? 4.715 12.068 -38.531 1.00 91.94 311 PRO A O 1
ATOM 2367 N N . ALA A 1 312 ? 5.723 10.955 -36.851 1.00 84.62 312 ALA A N 1
ATOM 2368 C CA . ALA A 1 312 ? 6.545 12.061 -36.336 1.00 84.62 312 ALA A CA 1
ATOM 2369 C C . ALA A 1 312 ? 5.781 13.335 -35.882 1.00 84.62 312 ALA A C 1
ATOM 2371 O O . ALA A 1 312 ? 6.397 14.385 -35.706 1.00 84.62 312 ALA A O 1
ATOM 2372 N N . GLY A 1 313 ? 4.462 13.248 -35.678 1.00 86.69 313 GLY A N 1
ATOM 2373 C CA . GLY A 1 313 ? 3.595 14.341 -35.228 1.00 86.69 313 GLY A CA 1
ATOM 2374 C C . GLY A 1 313 ? 3.619 14.571 -33.716 1.00 86.69 313 GLY A C 1
ATOM 2375 O O . GLY A 1 313 ? 4.527 14.122 -33.015 1.00 86.69 313 GLY A O 1
ATOM 2376 N N . GLU A 1 314 ? 2.610 15.268 -33.199 1.00 89.81 314 GLU A N 1
ATOM 2377 C CA . GLU A 1 314 ? 2.478 15.532 -31.761 1.00 89.81 314 GLU A CA 1
ATOM 2378 C C . GLU A 1 314 ? 2.203 14.248 -30.974 1.00 89.81 314 GLU A C 1
ATOM 2380 O O . GLU A 1 314 ? 1.547 13.332 -31.467 1.00 89.81 314 GLU A O 1
ATOM 2385 N N . GLU A 1 315 ? 2.743 14.176 -29.759 1.00 91.94 315 GLU A N 1
ATOM 2386 C CA . GLU A 1 315 ? 2.528 13.058 -28.841 1.00 91.94 315 GLU A CA 1
ATOM 2387 C C . GLU A 1 315 ? 1.112 13.116 -28.258 1.00 91.94 315 GLU A C 1
ATOM 2389 O O . GLU A 1 315 ? 0.653 14.177 -27.843 1.00 91.94 315 GLU A O 1
ATOM 2394 N N . ILE A 1 316 ? 0.434 11.971 -28.258 1.00 89.00 316 ILE A N 1
ATOM 2395 C CA . ILE A 1 316 ? -0.878 11.768 -27.638 1.00 89.00 316 ILE A CA 1
ATOM 2396 C C . ILE A 1 316 ? -0.675 11.223 -26.226 1.00 89.00 316 ILE A C 1
ATOM 2398 O O . ILE A 1 316 ? -1.136 11.813 -25.255 1.00 89.00 316 ILE A O 1
ATOM 2402 N N . GLU A 1 317 ? 0.025 10.093 -26.130 1.00 87.38 317 GLU A N 1
ATOM 2403 C CA . GLU A 1 317 ? 0.297 9.376 -24.887 1.00 87.38 317 GLU A CA 1
ATOM 2404 C C . GLU A 1 317 ? 1.591 8.562 -25.011 1.00 87.38 317 GLU A C 1
ATOM 2406 O O . GLU A 1 317 ? 2.124 8.359 -26.108 1.00 87.38 317 GLU A O 1
ATOM 2411 N N . ILE A 1 318 ? 2.086 8.069 -23.880 1.00 86.31 318 ILE A N 1
ATOM 2412 C CA . ILE A 1 318 ? 3.178 7.099 -23.826 1.00 86.31 318 ILE A CA 1
ATOM 2413 C C . ILE A 1 318 ? 2.570 5.750 -23.463 1.00 86.31 318 ILE A C 1
ATOM 2415 O O . ILE A 1 318 ? 1.987 5.600 -22.394 1.00 86.31 318 ILE A O 1
ATOM 2419 N N . LEU A 1 319 ? 2.727 4.772 -24.349 1.00 83.06 319 LEU A N 1
ATOM 2420 C CA . LEU A 1 319 ? 2.330 3.390 -24.126 1.00 83.06 319 LEU A CA 1
ATOM 2421 C C . LEU A 1 319 ? 3.431 2.680 -23.327 1.00 83.06 319 LEU A C 1
ATOM 2423 O O . LEU A 1 319 ? 4.543 2.562 -23.844 1.00 83.06 319 LEU A O 1
ATOM 2427 N N . PRO A 1 320 ? 3.178 2.197 -22.101 1.00 81.81 320 PRO A N 1
ATOM 2428 C CA . PRO A 1 320 ? 4.187 1.470 -21.331 1.00 81.81 320 PRO A CA 1
ATOM 2429 C C . PRO A 1 320 ? 4.776 0.264 -22.083 1.00 81.81 320 PRO A C 1
ATOM 2431 O O . PRO A 1 320 ? 4.099 -0.355 -22.908 1.00 81.81 320 PRO A O 1
ATOM 2434 N N . GLU A 1 321 ? 6.020 -0.108 -21.769 1.00 81.19 321 GLU A N 1
ATOM 2435 C CA . GLU A 1 321 ? 6.597 -1.398 -22.178 1.00 81.19 321 GLU A CA 1
ATOM 2436 C C . GLU A 1 321 ? 5.650 -2.544 -21.774 1.00 81.19 321 GLU A C 1
ATOM 2438 O O . GLU A 1 321 ? 5.095 -2.539 -20.677 1.00 81.19 321 GLU A O 1
ATOM 2443 N N . GLY A 1 322 ? 5.427 -3.506 -22.666 1.00 75.38 322 GLY A N 1
ATOM 2444 C CA . GLY A 1 322 ? 4.470 -4.594 -22.471 1.00 75.38 322 GLY A CA 1
ATOM 2445 C C . GLY A 1 322 ? 3.028 -4.259 -22.867 1.00 75.38 322 GLY A C 1
ATOM 2446 O O . GLY A 1 322 ? 2.193 -5.161 -22.899 1.00 75.38 322 GLY A O 1
ATOM 2447 N N . SER A 1 323 ? 2.713 -3.007 -23.226 1.00 82.00 323 SER A N 1
ATOM 2448 C CA . SER A 1 323 ? 1.358 -2.638 -23.659 1.00 82.00 323 SER A CA 1
ATOM 2449 C C . SER A 1 323 ? 0.942 -3.393 -24.916 1.00 82.00 323 SER A C 1
ATOM 2451 O O . SER A 1 323 ? 1.659 -3.393 -25.918 1.00 82.00 323 SER A O 1
ATOM 2453 N N . VAL A 1 324 ? -0.254 -3.978 -24.893 1.00 84.38 324 VAL A N 1
ATOM 2454 C CA . VAL A 1 324 ? -0.881 -4.561 -26.082 1.00 84.38 324 VAL A CA 1
ATOM 2455 C C . VAL A 1 324 ? -1.530 -3.451 -26.906 1.00 84.38 324 VAL A C 1
ATOM 2457 O O . VAL A 1 324 ? -2.244 -2.597 -26.377 1.00 84.38 324 VAL A O 1
ATOM 2460 N N . VAL A 1 325 ? -1.319 -3.485 -28.218 1.00 89.25 325 VAL A N 1
ATOM 2461 C CA . VAL A 1 325 ? -1.973 -2.600 -29.183 1.00 89.25 325 VAL A CA 1
ATOM 2462 C C . VAL A 1 325 ? -2.607 -3.395 -30.322 1.00 89.25 325 VAL A C 1
ATOM 2464 O O . VAL A 1 325 ? -2.111 -4.452 -30.719 1.00 89.25 325 VAL A O 1
ATOM 2467 N N . LEU A 1 326 ? -3.706 -2.876 -30.867 1.00 89.69 326 LEU A N 1
ATOM 2468 C CA . LEU A 1 326 ? -4.335 -3.382 -32.086 1.00 89.69 326 LEU A CA 1
ATOM 2469 C C . LEU A 1 326 ? -3.705 -2.693 -33.294 1.00 89.69 326 LEU A C 1
ATOM 2471 O O . LEU A 1 326 ? -3.667 -1.466 -33.355 1.00 89.69 326 LEU A O 1
ATOM 2475 N N . LEU A 1 327 ? -3.225 -3.471 -34.258 1.00 90.12 327 LEU A N 1
ATOM 2476 C CA . LEU A 1 327 ? -2.687 -2.970 -35.515 1.00 90.12 327 LEU A CA 1
ATOM 2477 C C . LEU A 1 327 ? -3.838 -2.603 -36.449 1.00 90.12 327 LEU A C 1
ATOM 2479 O O . LEU A 1 327 ? -4.595 -3.475 -36.864 1.00 90.12 327 LEU A O 1
ATOM 2483 N N . LEU A 1 328 ? -3.945 -1.325 -36.800 1.00 90.31 328 LEU A N 1
ATOM 2484 C CA . LEU A 1 328 ? -4.946 -0.845 -37.750 1.00 90.31 328 LEU A CA 1
ATOM 2485 C C . LEU A 1 328 ? -4.495 -1.139 -39.197 1.00 90.31 328 LEU A C 1
ATOM 2487 O O . LEU A 1 328 ? -3.300 -1.314 -39.469 1.00 90.31 328 LEU A O 1
ATOM 2491 N N . ASP A 1 329 ? -5.458 -1.219 -40.121 1.00 84.06 329 ASP A N 1
ATOM 2492 C CA . ASP A 1 329 ? -5.248 -1.639 -41.522 1.00 84.06 329 ASP A CA 1
ATOM 2493 C C . ASP A 1 329 ? -4.510 -0.601 -42.387 1.00 84.06 329 ASP A C 1
ATOM 2495 O O . ASP A 1 329 ? -4.253 -0.827 -43.574 1.00 84.06 329 ASP A O 1
ATOM 2499 N N . ASP A 1 330 ? -4.142 0.540 -41.809 1.00 87.81 330 ASP A N 1
ATOM 2500 C CA . ASP A 1 330 ? -3.372 1.560 -42.498 1.00 87.81 330 ASP A CA 1
ATOM 2501 C C . ASP A 1 330 ? -2.011 1.030 -42.971 1.00 87.81 330 ASP A C 1
ATOM 2503 O O . ASP A 1 330 ? -1.310 0.243 -42.314 1.00 87.81 330 ASP A O 1
ATOM 2507 N N . ILE A 1 331 ? -1.630 1.502 -44.157 1.00 77.94 331 ILE A N 1
ATOM 2508 C CA . ILE A 1 331 ? -0.368 1.148 -44.796 1.00 77.94 331 ILE A CA 1
ATOM 2509 C C . ILE A 1 331 ? 0.771 1.683 -43.912 1.00 77.94 331 ILE A C 1
ATOM 2511 O O . ILE A 1 331 ? 0.793 2.885 -43.637 1.00 77.94 331 ILE A O 1
ATOM 2515 N N . PRO A 1 332 ? 1.725 0.835 -43.475 1.00 80.00 332 PRO A N 1
ATOM 2516 C CA . PRO A 1 332 ? 2.889 1.318 -42.748 1.00 80.00 332 PRO A CA 1
ATOM 2517 C C . PRO A 1 332 ? 3.642 2.350 -43.587 1.00 80.00 332 PRO A C 1
ATOM 2519 O O . PRO A 1 332 ? 3.890 2.138 -44.776 1.00 80.00 332 PRO A O 1
ATOM 2522 N N . THR A 1 333 ? 4.022 3.459 -42.964 1.00 83.56 333 THR A N 1
ATOM 2523 C CA . THR A 1 333 ? 4.726 4.555 -43.638 1.00 83.56 333 THR A CA 1
ATOM 2524 C C . THR A 1 333 ? 6.138 4.681 -43.100 1.00 83.56 333 THR A C 1
ATOM 2526 O O . THR A 1 333 ? 6.321 4.722 -41.887 1.00 83.56 333 THR A O 1
ATOM 2529 N N . ASP A 1 334 ? 7.127 4.802 -43.979 1.00 86.38 334 ASP A N 1
ATOM 2530 C CA . ASP A 1 334 ? 8.485 5.182 -43.586 1.00 86.38 334 ASP A CA 1
ATOM 2531 C C . ASP A 1 334 ? 8.629 6.703 -43.668 1.00 86.38 334 ASP A C 1
ATOM 2533 O O . ASP A 1 334 ? 8.380 7.303 -44.718 1.00 86.38 334 ASP A O 1
ATOM 2537 N N . ILE A 1 335 ? 9.009 7.328 -42.553 1.00 82.81 335 ILE A N 1
ATOM 2538 C CA . ILE A 1 335 ? 9.387 8.740 -42.519 1.00 82.81 335 ILE A CA 1
ATOM 2539 C C . ILE A 1 335 ? 10.704 8.861 -41.766 1.00 82.81 335 ILE A C 1
ATOM 2541 O O . ILE A 1 335 ? 10.804 8.466 -40.605 1.00 82.81 335 ILE A O 1
ATOM 2545 N N . ASN A 1 336 ? 11.695 9.476 -42.416 1.00 80.94 336 ASN A N 1
ATOM 2546 C CA . ASN A 1 336 ? 13.036 9.701 -41.871 1.00 80.94 336 ASN A CA 1
ATOM 2547 C C . ASN A 1 336 ? 13.750 8.410 -41.424 1.00 80.94 336 ASN A C 1
ATOM 2549 O O . ASN A 1 336 ? 14.540 8.450 -40.483 1.00 80.94 336 ASN A O 1
ATOM 2553 N N . GLY A 1 337 ? 13.495 7.279 -42.096 1.00 80.19 337 GLY A N 1
ATOM 2554 C CA . GLY A 1 337 ? 14.122 5.995 -41.773 1.00 80.19 337 GLY A CA 1
ATOM 2555 C C . GLY A 1 337 ? 13.528 5.308 -40.545 1.00 80.19 337 GLY A C 1
ATOM 2556 O O . GLY A 1 337 ? 14.143 4.388 -40.014 1.00 80.19 337 GLY A O 1
ATOM 2557 N N . VAL A 1 338 ? 12.363 5.766 -40.079 1.00 83.19 338 VAL A N 1
ATOM 2558 C CA . VAL A 1 338 ? 11.559 5.096 -39.057 1.00 83.19 338 VAL A CA 1
ATOM 2559 C C . VAL A 1 338 ? 10.308 4.567 -39.738 1.00 83.19 338 VAL A C 1
ATOM 2561 O O . VAL A 1 338 ? 9.537 5.341 -40.313 1.00 83.19 338 VAL A O 1
ATOM 2564 N N . ALA A 1 339 ? 10.090 3.258 -39.654 1.00 90.75 339 ALA A N 1
ATOM 2565 C CA . ALA A 1 339 ? 8.831 2.649 -40.048 1.00 90.75 339 ALA A CA 1
ATOM 2566 C C . ALA A 1 339 ? 7.765 2.956 -38.988 1.00 90.75 339 ALA A C 1
ATOM 2568 O O . ALA A 1 339 ? 7.990 2.748 -37.798 1.00 90.75 339 ALA A O 1
ATOM 2569 N N . TRP A 1 340 ? 6.598 3.439 -39.407 1.00 93.50 340 TRP A N 1
ATOM 2570 C CA . TRP A 1 340 ? 5.484 3.784 -38.523 1.00 93.50 340 TRP A CA 1
ATOM 2571 C C . TRP A 1 340 ? 4.306 2.831 -38.717 1.00 93.50 340 TRP A C 1
ATOM 2573 O O . TRP A 1 340 ? 3.956 2.475 -39.846 1.00 93.50 340 TRP A O 1
ATOM 2583 N N . ARG A 1 341 ? 3.665 2.449 -37.610 1.00 94.75 341 ARG A N 1
ATOM 2584 C CA . ARG A 1 341 ? 2.428 1.659 -37.584 1.00 94.75 341 ARG A CA 1
ATOM 2585 C C . ARG A 1 341 ? 1.309 2.453 -36.932 1.00 94.75 341 ARG A C 1
ATOM 2587 O O . ARG A 1 341 ? 1.517 3.052 -35.879 1.00 94.75 341 ARG A O 1
ATOM 2594 N N . HIS A 1 342 ? 0.136 2.424 -37.556 1.00 95.19 342 HIS A N 1
ATOM 2595 C CA . HIS A 1 342 ? -1.086 2.939 -36.958 1.00 95.19 342 HIS A CA 1
ATOM 2596 C C . HIS A 1 342 ? -1.661 1.884 -36.016 1.00 95.19 342 HIS A C 1
ATOM 2598 O O . HIS A 1 342 ? -1.787 0.710 -36.385 1.00 95.19 342 HIS A O 1
ATOM 2604 N N . VAL A 1 343 ? -1.947 2.293 -34.787 1.00 94.00 343 VAL A N 1
ATOM 2605 C CA . VAL A 1 343 ? -2.364 1.396 -33.720 1.00 94.00 343 VAL A CA 1
ATOM 2606 C C . VAL A 1 343 ? -3.489 2.002 -32.892 1.00 94.00 343 VAL A C 1
ATOM 2608 O O . VAL A 1 343 ? -3.617 3.222 -32.796 1.00 94.00 343 VAL A O 1
ATOM 2611 N N . ARG A 1 344 ? -4.280 1.134 -32.262 1.00 90.12 344 ARG A N 1
ATOM 2612 C CA . ARG A 1 344 ? -5.234 1.494 -31.211 1.00 90.12 344 ARG A CA 1
ATOM 2613 C C . ARG A 1 344 ? -4.798 0.856 -29.894 1.00 90.12 344 ARG A C 1
ATOM 2615 O O . ARG A 1 344 ? -4.565 -0.355 -29.856 1.00 90.12 344 ARG A O 1
ATOM 2622 N N . SER A 1 345 ? -4.685 1.643 -28.829 1.00 82.31 345 SER A N 1
ATOM 2623 C CA . SER A 1 345 ? -4.427 1.134 -27.481 1.00 82.31 345 SER A CA 1
ATOM 2624 C C . SER A 1 345 ? -5.662 0.421 -26.924 1.00 82.31 345 SER A C 1
ATOM 2626 O O . SER A 1 345 ? -6.790 0.647 -27.368 1.00 82.31 345 SER A O 1
ATOM 2628 N N . VAL A 1 346 ? -5.471 -0.443 -25.927 1.00 70.38 346 VAL A N 1
ATOM 2629 C CA . VAL A 1 346 ? -6.589 -1.127 -25.246 1.00 70.38 346 VAL A CA 1
ATOM 2630 C C . VAL A 1 346 ? -7.539 -0.161 -24.529 1.00 70.38 346 VAL A C 1
ATOM 2632 O O . VAL A 1 346 ? -8.700 -0.494 -24.320 1.00 70.38 346 VAL A O 1
ATOM 2635 N N . LEU A 1 347 ? -7.070 1.052 -24.218 1.00 58.91 347 LEU A N 1
ATOM 2636 C CA . LEU A 1 347 ? -7.864 2.135 -23.631 1.00 58.91 347 LEU A CA 1
ATOM 2637 C C . LEU A 1 347 ? -8.601 2.982 -24.688 1.00 58.91 347 LEU A C 1
ATOM 2639 O O . LEU A 1 347 ? -9.348 3.890 -24.337 1.00 58.91 347 LEU A O 1
ATOM 2643 N N . GLY A 1 348 ? -8.425 2.676 -25.979 1.00 75.44 348 GLY A N 1
ATOM 2644 C CA . GLY A 1 348 ? -9.156 3.291 -27.089 1.00 75.44 348 GLY A CA 1
ATOM 2645 C C . GLY A 1 348 ? -8.445 4.451 -27.791 1.00 75.44 348 GLY A C 1
ATOM 2646 O O . GLY A 1 348 ? -8.975 4.949 -28.783 1.00 75.44 348 GLY A O 1
ATOM 2647 N N . SER A 1 349 ? -7.254 4.858 -27.343 1.00 83.06 349 SER A N 1
ATOM 2648 C CA . SER A 1 349 ? -6.448 5.891 -28.008 1.00 83.06 349 SER A CA 1
ATOM 2649 C C . SER A 1 349 ? -5.922 5.380 -29.353 1.00 83.06 349 SER A C 1
ATOM 2651 O O . SER A 1 349 ? -5.346 4.296 -29.426 1.00 83.06 349 SER A O 1
ATOM 2653 N N . GLU A 1 350 ? -6.087 6.156 -30.423 1.00 94.06 350 GLU A N 1
ATOM 2654 C CA . GLU A 1 350 ? -5.588 5.826 -31.766 1.00 94.06 350 GLU A CA 1
ATOM 2655 C C . GLU A 1 350 ? -4.451 6.756 -32.177 1.00 94.06 350 GLU A C 1
ATOM 2657 O O . GLU A 1 350 ? -4.518 7.967 -31.963 1.00 94.06 350 GLU A O 1
ATOM 2662 N N . GLY A 1 351 ? -3.410 6.200 -32.794 1.00 93.50 351 GLY A N 1
ATOM 2663 C CA . GLY A 1 351 ? -2.285 6.987 -33.280 1.00 93.50 351 GLY A CA 1
ATOM 2664 C C . GLY A 1 351 ? -1.144 6.148 -33.842 1.00 93.50 351 GLY A C 1
ATOM 2665 O O . GLY A 1 351 ? -1.247 4.939 -34.037 1.00 93.50 351 GLY A O 1
ATOM 2666 N N . TRP A 1 352 ? -0.033 6.811 -34.136 1.00 96.38 352 TRP A N 1
ATOM 2667 C CA . TRP A 1 352 ? 1.115 6.246 -34.833 1.00 96.38 352 TRP A CA 1
ATOM 2668 C C . TRP A 1 352 ? 2.288 6.019 -33.889 1.00 96.38 352 TRP A C 1
ATOM 2670 O O . TRP A 1 352 ? 2.663 6.911 -33.127 1.00 96.38 352 TRP A O 1
ATOM 2680 N N . VAL A 1 353 ? 2.908 4.846 -33.994 1.00 95.44 353 VAL A N 1
ATOM 2681 C CA . VAL A 1 353 ? 4.097 4.455 -33.225 1.00 95.44 353 VAL A CA 1
ATOM 2682 C C . VAL A 1 353 ? 5.206 3.934 -34.136 1.00 95.44 353 VAL A C 1
ATOM 2684 O O . VAL A 1 353 ? 4.945 3.525 -35.269 1.00 95.44 353 VAL A O 1
ATOM 2687 N N . GLY A 1 354 ? 6.447 3.931 -33.645 1.00 94.12 354 GLY A N 1
ATOM 2688 C CA . GLY A 1 354 ? 7.572 3.303 -34.343 1.00 94.12 354 GLY A CA 1
ATOM 2689 C C . GLY A 1 354 ? 7.428 1.779 -34.367 1.00 94.12 354 GLY A C 1
ATOM 2690 O O . GLY A 1 354 ? 7.285 1.156 -33.318 1.00 94.12 354 GLY A O 1
ATOM 2691 N N . ALA A 1 355 ? 7.474 1.185 -35.558 1.00 91.12 355 ALA A N 1
ATOM 2692 C CA . ALA A 1 355 ? 7.246 -0.239 -35.792 1.00 91.12 355 ALA A CA 1
ATOM 2693 C C . ALA A 1 355 ? 8.314 -1.136 -35.153 1.00 91.12 355 ALA A C 1
ATOM 2695 O O . ALA A 1 355 ? 8.001 -2.251 -34.755 1.00 91.12 355 ALA A O 1
ATOM 2696 N N . ASP A 1 356 ? 9.547 -0.642 -35.015 1.00 90.12 356 ASP A N 1
ATOM 2697 C CA . ASP A 1 356 ? 10.666 -1.392 -34.423 1.00 90.12 356 ASP A CA 1
ATOM 2698 C C . ASP A 1 356 ? 10.443 -1.729 -32.941 1.00 90.12 356 ASP A C 1
ATOM 2700 O O . ASP A 1 356 ? 11.089 -2.625 -32.402 1.00 90.12 356 ASP A O 1
ATOM 2704 N N . TYR A 1 357 ? 9.507 -1.028 -32.294 1.00 90.38 357 TYR A N 1
ATOM 2705 C CA . TYR A 1 357 ? 9.110 -1.253 -30.907 1.00 90.38 357 TYR A CA 1
ATOM 2706 C C . TYR A 1 357 ? 7.837 -2.097 -30.786 1.00 90.38 357 TYR A C 1
ATOM 2708 O O . TYR A 1 357 ? 7.224 -2.137 -29.723 1.00 90.38 357 TYR A O 1
ATOM 2716 N N . LEU A 1 358 ? 7.402 -2.736 -31.875 1.00 90.62 358 LEU A N 1
ATOM 2717 C CA . LEU A 1 358 ? 6.245 -3.620 -31.902 1.00 90.62 358 LEU A CA 1
ATOM 2718 C C . LEU A 1 358 ? 6.677 -5.044 -32.245 1.00 90.62 358 LEU A C 1
ATOM 2720 O O . LEU A 1 358 ? 7.274 -5.295 -33.290 1.00 90.62 358 LEU A O 1
ATOM 2724 N N . ILE A 1 359 ? 6.306 -5.993 -31.391 1.00 87.31 359 ILE A N 1
ATOM 2725 C CA . ILE A 1 359 ? 6.463 -7.429 -31.651 1.00 87.31 359 ILE A CA 1
ATOM 2726 C C . ILE A 1 359 ? 5.094 -8.085 -31.867 1.00 87.31 359 ILE A C 1
ATOM 2728 O O . ILE A 1 359 ? 4.177 -7.919 -31.065 1.00 87.31 359 ILE A O 1
ATOM 2732 N N . THR A 1 360 ? 4.949 -8.829 -32.965 1.00 77.31 360 THR A N 1
ATOM 2733 C CA . THR A 1 360 ? 3.685 -9.468 -33.390 1.00 77.31 360 THR A CA 1
ATOM 2734 C C . THR A 1 360 ? 3.634 -10.976 -33.125 1.00 77.31 360 THR A C 1
ATOM 2736 O O . THR A 1 360 ? 2.555 -11.560 -33.130 1.00 77.31 360 THR A O 1
ATOM 2739 N N . ASP A 1 361 ? 4.776 -11.612 -32.842 1.00 62.25 361 ASP A N 1
ATOM 2740 C CA . ASP A 1 361 ? 4.922 -13.077 -32.810 1.00 62.25 361 ASP A CA 1
ATOM 2741 C C . ASP A 1 361 ? 4.977 -13.645 -31.378 1.00 62.25 361 ASP A C 1
ATOM 2743 O O . ASP A 1 361 ? 5.891 -14.385 -31.019 1.00 62.25 361 ASP A O 1
ATOM 2747 N N . PHE A 1 362 ? 4.004 -13.307 -30.529 1.00 55.50 362 PHE A N 1
ATOM 2748 C CA . PHE A 1 362 ? 3.974 -13.760 -29.126 1.00 55.50 362 PHE A CA 1
ATOM 2749 C C . PHE A 1 362 ? 3.097 -15.004 -28.873 1.00 55.50 362 PHE A C 1
ATOM 2751 O O . PHE A 1 362 ? 3.065 -15.509 -27.758 1.00 55.50 362 PHE A O 1
ATOM 2758 N N . LEU A 1 363 ? 2.416 -15.541 -29.896 1.00 41.91 363 LEU A N 1
ATOM 2759 C CA . LEU A 1 363 ? 1.540 -16.724 -29.774 1.00 41.91 363 LEU A CA 1
ATOM 2760 C C . LEU A 1 363 ? 2.139 -18.033 -30.331 1.00 41.91 363 LEU A C 1
ATOM 2762 O O . LEU A 1 363 ? 1.405 -19.000 -30.523 1.00 41.91 363 LEU A O 1
ATOM 2766 N N . GLN A 1 364 ? 3.446 -18.100 -30.617 1.00 34.16 364 GLN A N 1
ATOM 2767 C CA . GLN A 1 364 ? 4.063 -19.291 -31.235 1.00 34.16 364 GLN A CA 1
ATOM 2768 C C . GLN A 1 364 ? 5.153 -20.006 -30.432 1.00 34.16 364 GLN A C 1
ATOM 2770 O O . GLN A 1 364 ? 5.784 -20.918 -30.968 1.00 34.16 364 GLN A O 1
ATOM 2775 N N . GLN A 1 365 ? 5.363 -19.692 -29.156 1.00 28.80 365 GLN A N 1
ATOM 2776 C CA . GLN A 1 365 ? 6.263 -20.500 -28.329 1.00 28.80 365 GLN A CA 1
ATOM 2777 C C . GLN A 1 365 ? 5.543 -20.952 -27.061 1.00 28.80 365 GLN A C 1
ATOM 2779 O O . GLN A 1 365 ? 5.229 -20.142 -26.196 1.00 28.80 365 GLN A O 1
ATOM 2784 N N . ASN A 1 366 ? 5.218 -22.250 -27.078 1.00 33.69 366 ASN A N 1
ATOM 2785 C CA . ASN A 1 366 ? 4.566 -23.037 -26.031 1.00 33.69 366 ASN A CA 1
ATOM 2786 C C . ASN A 1 366 ? 5.249 -22.932 -24.671 1.00 33.69 366 ASN A C 1
ATOM 2788 O O . ASN A 1 366 ? 6.503 -22.978 -24.658 1.00 33.69 366 ASN A O 1
#

Sequence (366 aa):
VIDDAAADFTNSGGYLSLYIQDLQTGDTLTRDPDIAFAGMSLIKIPILLETYRVLDGEPNSYHTQLITQTAALSGNYTANLLLGLISGDDDPYNGTDALTNAMRRLNLYNTFIAAPYDSIPREGRPLTFLTPANTRLDINTNPDPNMQTTTRDLGQLLSWIYACATAQPSPLDDYAAGLTTADCEDLLQMMTLNNIDSLLEAGIPESVPLAHKHGWIGDTHGDAGIVFSPQGAYTIVVILHRPGWLEWDESSPLIAEISRLAYAHFNSASPYPAEMVLPAQTAVPPTPTSDLPRAIVNGTAGIGLRLRTTPAGEEIEILPEGSVVLLLDDIPTDINGVAWRHVRSVLGSEGWVGADYLITDFLQQN

pLDDT: mean 88.14, std 15.39, range [28.8, 98.94]